Protein AF-A0A376MHL3-F1 (afdb_monomer_lite)

Secondary structure (DSSP, 8-state):
-------PPPPHHHHHHHHHHHT----HHHHHHHHHHHHHTT--STTHHHHHHHHHSTTPPPPHHHHHHHHHHHHHHHHHHH-TT---------STT--HHHHHHHHHHHHHHHHHHHHHH-TTGGG--SHHHHHHHHHHHHTT----TTS-HHHHHHHHHHHHHHHHHHHHHHHHHHHSPPPSSHHHHHHHHHHHHHHHHHHHHTTHHHHHHHHHHHHHHHSPTT-------------

Organism: Escherichia coli (NCBI:txid562)

Sequence (239 aa):
MLMSIQNEMPGYNEMNQYLNQQGTGLTPAEMHGLISGMICGGNDDSSWLPLLHDLTNEGMAFGHELAQALRKMHSATSDALQDDGFLFQLYLPDGDDVSVFDRADALAGWVNHFLLGLGVTQPKLDKVTGETGEAIDDLRNIAQLGYDEDEDQEELEMSLEEIIEYVRVAALLCHDTFTHPQPTAPEVQNRLYTKNKKRKESVMSEISRQEFQRRRQALVEQMQPGSAALIFCCTRSNT

InterPro domains:
  IPR011978 YgfB-like [MF_00346] (8-202)
  IPR011978 YgfB-like [PF03695] (14-178)
  IPR011978 YgfB-like [TIGR02292] (13-168)
  IPR036255 YgfB-like superfamily [G3DSA:1.20.120.740] (6-189)
  IPR036255 YgfB-like superfamily [SSF101327] (9-178)

Structure (mmCIF, N/CA/C/O backbone):
data_AF-A0A376MHL3-F1
#
_entry.id   AF-A0A376MHL3-F1
#
loop_
_atom_site.group_PDB
_atom_site.id
_atom_site.type_symbol
_atom_site.label_atom_id
_atom_site.label_alt_id
_atom_site.label_comp_id
_atom_site.label_asym_id
_atom_site.label_entity_id
_atom_site.label_seq_id
_atom_site.pdbx_PDB_ins_code
_atom_site.Cartn_x
_atom_site.Cartn_y
_atom_site.Cartn_z
_atom_site.occupancy
_atom_site.B_iso_or_equiv
_atom_site.auth_seq_id
_atom_site.auth_comp_id
_atom_site.auth_asym_id
_atom_site.auth_atom_id
_atom_site.pdbx_PDB_model_num
ATOM 1 N N . MET A 1 1 ? 30.651 14.148 6.668 1.00 32.06 1 MET A N 1
ATOM 2 C CA . MET A 1 1 ? 29.437 14.903 7.030 1.00 32.06 1 MET A CA 1
ATOM 3 C C . MET A 1 1 ? 28.427 14.613 5.928 1.00 32.06 1 MET A C 1
ATOM 5 O O . MET A 1 1 ? 28.415 15.306 4.923 1.00 32.06 1 MET A O 1
ATOM 9 N N . LEU A 1 2 ? 27.731 13.477 6.021 1.00 33.69 2 LEU A N 1
ATOM 10 C CA . LEU A 1 2 ? 26.666 13.141 5.076 1.00 33.69 2 LEU A CA 1
ATOM 11 C C . LEU A 1 2 ? 25.443 13.917 5.552 1.00 33.69 2 LEU A C 1
ATOM 13 O O . LEU A 1 2 ? 24.954 13.665 6.649 1.00 33.69 2 LEU A O 1
ATOM 17 N N . MET A 1 3 ? 25.041 14.933 4.792 1.00 32.34 3 MET A N 1
ATOM 18 C CA . MET A 1 3 ? 23.732 15.548 4.970 1.00 32.34 3 MET A CA 1
ATOM 19 C C . MET A 1 3 ? 22.705 14.451 4.707 1.00 32.34 3 MET A C 1
ATOM 21 O O . MET A 1 3 ? 22.555 14.019 3.566 1.00 32.34 3 MET A O 1
ATOM 25 N N . SER A 1 4 ? 22.055 13.969 5.764 1.00 40.91 4 SER A N 1
ATOM 26 C CA . SER A 1 4 ? 20.841 13.174 5.656 1.00 40.91 4 SER A CA 1
ATOM 27 C C . SER A 1 4 ? 19.810 14.056 4.967 1.00 40.91 4 SER A C 1
ATOM 29 O O . SER A 1 4 ? 19.220 14.933 5.595 1.00 40.91 4 SER A O 1
ATOM 31 N N . ILE A 1 5 ? 19.650 13.897 3.655 1.00 46.94 5 ILE A N 1
ATOM 32 C CA . ILE A 1 5 ? 18.443 14.367 2.990 1.00 46.94 5 ILE A CA 1
ATOM 33 C C . ILE A 1 5 ? 17.356 13.486 3.592 1.00 46.94 5 ILE A C 1
ATOM 35 O O . ILE A 1 5 ? 17.273 12.309 3.262 1.00 46.94 5 ILE A O 1
ATOM 39 N N . GLN A 1 6 ? 16.608 14.010 4.562 1.00 52.94 6 GLN A N 1
ATOM 40 C CA . GLN A 1 6 ? 15.356 13.380 4.947 1.00 52.94 6 GLN A CA 1
ATOM 41 C C . GLN A 1 6 ? 14.517 13.346 3.671 1.00 52.94 6 GLN A C 1
ATOM 43 O O . GLN A 1 6 ? 14.183 14.397 3.122 1.00 52.94 6 GLN A O 1
ATOM 48 N N . ASN A 1 7 ? 14.280 12.149 3.140 1.00 68.62 7 ASN A N 1
ATOM 49 C CA . ASN A 1 7 ? 13.363 11.973 2.029 1.00 68.62 7 ASN A CA 1
ATOM 50 C C . ASN A 1 7 ? 11.966 12.248 2.575 1.00 68.62 7 ASN A C 1
ATOM 52 O O . ASN A 1 7 ? 11.346 11.397 3.202 1.00 68.62 7 ASN A O 1
ATOM 56 N N . GLU A 1 8 ? 11.527 13.491 2.429 1.00 83.75 8 GLU A N 1
ATOM 57 C CA . GLU A 1 8 ? 10.226 13.935 2.902 1.00 83.75 8 GLU A CA 1
ATOM 58 C C . GLU A 1 8 ? 9.136 13.372 1.988 1.00 83.75 8 GLU A C 1
ATOM 60 O O . GLU A 1 8 ? 9.206 13.499 0.757 1.00 83.75 8 GLU A O 1
ATOM 65 N N . MET A 1 9 ? 8.141 12.726 2.600 1.00 91.94 9 MET A N 1
ATOM 66 C CA . MET A 1 9 ? 6.961 12.243 1.894 1.00 91.94 9 MET A CA 1
ATOM 67 C C . MET A 1 9 ? 6.237 13.444 1.259 1.00 91.94 9 MET A C 1
ATOM 69 O O . MET A 1 9 ? 6.035 14.448 1.944 1.00 91.94 9 MET A O 1
ATOM 73 N N . PRO A 1 10 ? 5.844 13.387 -0.028 1.00 93.19 10 PRO A N 1
ATOM 74 C CA . PRO A 1 10 ? 5.030 14.440 -0.636 1.00 93.19 10 PRO A CA 1
ATOM 75 C C . PRO A 1 10 ? 3.731 14.682 0.147 1.00 93.19 10 PRO A C 1
ATOM 77 O O . PRO A 1 10 ? 3.238 13.786 0.835 1.00 93.19 10 PRO A O 1
ATOM 80 N N . GLY A 1 11 ? 3.134 15.868 0.023 1.00 94.25 11 GLY A N 1
ATOM 81 C CA . GLY A 1 11 ? 1.833 16.143 0.642 1.00 94.25 11 GLY A CA 1
ATOM 82 C C . GLY A 1 11 ? 0.699 15.374 -0.048 1.00 94.25 11 GLY A C 1
ATOM 83 O O . GLY A 1 11 ? 0.673 15.302 -1.277 1.00 94.25 11 GLY A O 1
ATOM 84 N N . TYR A 1 12 ? -0.262 14.841 0.719 1.00 94.88 12 TYR A N 1
ATOM 85 C CA . TYR A 1 12 ? -1.339 13.981 0.191 1.00 94.88 12 TYR A CA 1
ATOM 86 C C . TYR A 1 12 ? -2.141 14.657 -0.930 1.00 94.88 12 TYR A C 1
ATOM 88 O O . TYR A 1 12 ? -2.319 14.101 -2.015 1.00 94.88 12 TYR A O 1
ATOM 96 N N . ASN A 1 13 ? -2.545 15.912 -0.711 1.00 94.25 13 ASN A N 1
ATOM 97 C CA . ASN A 1 13 ? -3.300 16.698 -1.689 1.00 94.25 13 ASN A CA 1
ATOM 98 C C . ASN A 1 13 ? -2.492 17.030 -2.950 1.00 94.25 13 ASN A C 1
ATOM 100 O O . ASN A 1 13 ? -3.040 17.016 -4.051 1.00 94.25 13 ASN A O 1
ATOM 104 N N . GLU A 1 14 ? -1.196 17.308 -2.805 1.00 94.81 14 GLU A N 1
ATOM 105 C CA . GLU A 1 14 ? -0.305 17.565 -3.939 1.00 94.81 14 GLU A CA 1
ATOM 106 C C . GLU A 1 14 ? -0.150 16.296 -4.792 1.00 94.81 14 GLU A C 1
ATOM 108 O O . GLU A 1 14 ? -0.331 16.329 -6.011 1.00 94.81 14 GLU A O 1
ATOM 113 N N . MET A 1 15 ? 0.094 15.153 -4.146 1.00 96.62 15 MET A N 1
ATOM 114 C CA . MET A 1 15 ? 0.182 13.861 -4.821 1.00 96.62 15 MET A CA 1
ATOM 115 C C . MET A 1 15 ? -1.118 13.521 -5.559 1.00 96.62 15 MET A C 1
ATOM 117 O O . MET A 1 15 ? -1.084 13.090 -6.712 1.00 96.62 15 MET A O 1
ATOM 121 N N . ASN A 1 16 ? -2.269 13.780 -4.930 1.00 96.12 16 ASN A N 1
ATOM 122 C CA . ASN A 1 16 ? -3.577 13.571 -5.546 1.00 96.12 16 ASN A CA 1
ATOM 123 C C . ASN A 1 16 ? -3.757 14.430 -6.806 1.00 96.12 16 ASN A C 1
ATOM 125 O O . ASN A 1 16 ? -4.265 13.961 -7.823 1.00 96.12 16 ASN A O 1
ATOM 129 N N . GLN A 1 17 ? -3.312 15.688 -6.779 1.00 96.56 17 GLN A N 1
ATOM 130 C CA . GLN A 1 17 ? -3.369 16.564 -7.951 1.00 96.56 17 GLN A CA 1
ATOM 131 C C . GLN A 1 17 ? -2.518 16.026 -9.105 1.00 96.56 17 GLN A C 1
ATOM 133 O O . GLN A 1 17 ? -3.000 15.991 -10.237 1.00 96.56 17 GLN A O 1
ATOM 138 N N . TYR A 1 18 ? -1.294 15.564 -8.835 1.00 97.25 18 TYR A N 1
ATOM 139 C CA . TYR A 1 18 ? -0.424 15.001 -9.871 1.00 97.25 18 TYR A CA 1
ATOM 140 C C . TYR A 1 18 ? -0.994 13.719 -10.493 1.00 97.25 18 TYR A C 1
ATOM 142 O O . TYR A 1 18 ? -0.971 13.574 -11.716 1.00 97.25 18 TYR A O 1
ATOM 150 N N . LEU A 1 19 ? -1.547 12.814 -9.679 1.00 96.56 19 LEU A N 1
ATOM 151 C CA . LEU A 1 19 ? -2.180 11.579 -10.160 1.00 96.56 19 LEU A CA 1
ATOM 152 C C . LEU A 1 19 ? -3.400 11.871 -11.043 1.00 96.56 19 LEU A C 1
ATOM 154 O O . LEU A 1 19 ? -3.525 11.314 -12.135 1.00 96.56 19 LEU A O 1
ATOM 158 N N . ASN A 1 20 ? -4.249 12.813 -10.623 1.00 95.81 20 ASN A N 1
ATOM 159 C CA . ASN A 1 20 ? -5.425 13.228 -11.389 1.00 95.81 20 ASN A CA 1
ATOM 160 C C . ASN A 1 20 ? -5.062 13.914 -12.714 1.00 95.81 20 ASN A C 1
ATOM 162 O O . ASN A 1 20 ? -5.707 13.661 -13.728 1.00 95.81 20 ASN A O 1
ATOM 166 N N . GLN A 1 21 ? -4.024 14.757 -12.734 1.00 95.06 21 GLN A N 1
ATOM 167 C CA . GLN A 1 21 ? -3.549 15.407 -13.964 1.00 95.06 21 GLN A CA 1
ATOM 168 C C . GLN A 1 21 ? -2.996 14.404 -14.979 1.00 95.06 21 GLN A C 1
ATOM 170 O O . GLN A 1 21 ? -3.193 14.573 -16.181 1.00 95.06 21 GLN A O 1
ATOM 175 N N . GLN A 1 22 ? -2.307 13.369 -14.495 1.00 93.31 22 GLN A N 1
ATOM 176 C CA . GLN A 1 22 ? -1.809 12.281 -15.331 1.00 93.31 22 GLN A CA 1
ATOM 177 C C . GLN A 1 22 ? -2.942 11.357 -15.808 1.00 93.31 22 GLN A C 1
ATOM 179 O O . GLN A 1 22 ? -2.826 10.769 -16.881 1.00 93.31 22 GLN A O 1
ATOM 184 N N . GLY A 1 23 ? -4.026 11.240 -15.035 1.00 93.62 23 GLY A N 1
ATOM 185 C CA . GLY A 1 23 ? -5.161 10.371 -15.343 1.00 93.62 23 GLY A CA 1
ATOM 186 C C . GLY A 1 23 ? -4.915 8.902 -14.995 1.00 93.62 23 GLY A C 1
ATOM 187 O O . GLY A 1 23 ? -5.417 8.029 -15.693 1.00 93.62 23 GLY A O 1
ATOM 188 N N . THR A 1 24 ? -4.147 8.621 -13.935 1.00 90.12 24 THR A N 1
ATOM 189 C CA . THR A 1 24 ? -3.807 7.239 -13.531 1.00 90.12 24 THR A CA 1
ATOM 190 C C . THR A 1 24 ? -5.011 6.442 -13.029 1.00 90.12 24 THR A C 1
ATOM 192 O O . THR A 1 24 ? -4.991 5.217 -13.064 1.00 90.12 24 THR A O 1
ATOM 195 N N . GLY A 1 25 ? -6.047 7.124 -12.528 1.00 92.06 25 GLY A N 1
ATOM 196 C CA . GLY A 1 25 ? -7.192 6.491 -11.868 1.00 92.06 25 GLY A CA 1
ATOM 197 C C . GLY A 1 25 ? -6.890 5.951 -10.466 1.00 92.06 25 GLY A C 1
ATOM 198 O O . GLY A 1 25 ? -7.756 5.307 -9.889 1.00 92.06 25 GLY A O 1
ATOM 199 N N . LEU A 1 26 ? -5.692 6.216 -9.928 1.00 95.38 26 LEU A N 1
ATOM 200 C CA . LEU A 1 26 ? -5.282 5.820 -8.580 1.00 95.38 26 LEU A CA 1
ATOM 201 C C . LEU A 1 26 ? -5.311 7.018 -7.631 1.00 95.38 26 LEU A C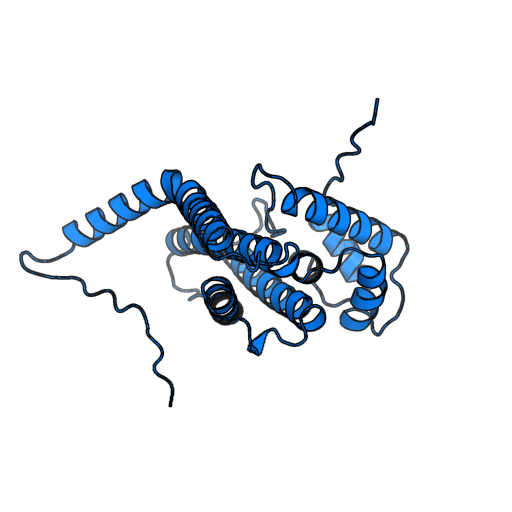 1
ATOM 203 O O . LEU A 1 26 ? -4.896 8.125 -7.984 1.00 95.38 26 LEU A O 1
ATOM 207 N N . THR A 1 27 ? -5.702 6.758 -6.392 1.00 97.69 27 THR A N 1
ATOM 208 C CA . THR A 1 27 ? -5.529 7.659 -5.251 1.00 97.69 27 THR A CA 1
ATOM 209 C C . THR A 1 27 ? -4.081 7.640 -4.736 1.00 97.69 27 THR A C 1
ATOM 211 O O . THR A 1 27 ? -3.312 6.713 -5.025 1.00 97.69 27 THR A O 1
ATOM 214 N N . PRO A 1 28 ? -3.666 8.638 -3.931 1.00 98.19 28 PRO A N 1
ATOM 215 C CA . PRO A 1 28 ? -2.343 8.620 -3.313 1.00 98.19 28 PRO A CA 1
ATOM 216 C C . PRO A 1 28 ? -2.122 7.411 -2.392 1.00 98.19 28 PRO A C 1
ATOM 218 O O . PRO A 1 28 ? -1.022 6.856 -2.387 1.00 98.19 28 PRO A O 1
ATOM 221 N N . ALA A 1 29 ? -3.157 6.972 -1.665 1.00 98.31 29 ALA A N 1
ATOM 222 C CA . ALA A 1 29 ? -3.104 5.780 -0.822 1.00 98.31 29 ALA A CA 1
ATOM 223 C C . ALA A 1 29 ? -2.832 4.513 -1.643 1.00 98.31 29 ALA A C 1
ATOM 225 O O . ALA A 1 29 ? -1.906 3.763 -1.341 1.00 98.31 29 ALA A O 1
ATOM 226 N N . GLU A 1 30 ? -3.559 4.308 -2.737 1.00 98.50 30 GLU A N 1
ATOM 227 C CA . GLU A 1 30 ? -3.352 3.171 -3.640 1.00 98.50 30 GLU A CA 1
ATOM 228 C C . GLU A 1 30 ? -1.950 3.174 -4.258 1.00 98.50 30 GLU A C 1
ATOM 230 O O . GLU A 1 30 ? -1.260 2.153 -4.261 1.00 98.50 30 GLU A O 1
ATOM 235 N N . MET A 1 31 ? -1.481 4.339 -4.710 1.00 98.56 31 MET A N 1
ATOM 236 C CA . MET A 1 31 ? -0.134 4.492 -5.259 1.00 98.56 31 MET A CA 1
ATOM 237 C C . MET A 1 31 ? 0.951 4.148 -4.226 1.00 98.56 31 MET A C 1
ATOM 239 O O . MET A 1 31 ? 1.899 3.418 -4.528 1.00 98.56 31 MET A O 1
ATOM 243 N N . HIS A 1 32 ? 0.798 4.622 -2.987 1.00 98.69 32 HIS A N 1
ATOM 244 C CA . HIS A 1 32 ? 1.709 4.281 -1.897 1.00 98.69 32 HIS A CA 1
ATOM 245 C C . HIS A 1 32 ? 1.638 2.796 -1.530 1.00 98.69 32 HIS A C 1
ATOM 247 O O . HIS A 1 32 ? 2.674 2.190 -1.261 1.00 98.69 32 HIS A O 1
ATOM 253 N N . GLY A 1 33 ? 0.446 2.194 -1.539 1.00 98.62 33 GLY A N 1
ATOM 254 C CA . GLY A 1 33 ? 0.251 0.757 -1.343 1.00 98.62 33 GLY A CA 1
ATOM 255 C C . GLY A 1 33 ? 1.026 -0.050 -2.373 1.00 98.62 33 GLY A C 1
ATOM 256 O O . GLY A 1 33 ? 1.821 -0.910 -2.002 1.00 98.62 33 GLY A O 1
ATOM 257 N N . LEU A 1 34 ? 0.896 0.301 -3.653 1.00 98.56 34 LEU A N 1
ATOM 258 C CA . LEU A 1 34 ? 1.602 -0.359 -4.751 1.00 98.56 34 LEU A CA 1
ATOM 259 C C . LEU A 1 34 ? 3.124 -0.299 -4.591 1.00 98.56 34 LEU A C 1
ATOM 261 O O . LEU A 1 34 ? 3.791 -1.335 -4.638 1.00 98.56 34 LEU A O 1
ATOM 265 N N . ILE A 1 35 ? 3.669 0.895 -4.348 1.00 98.31 35 ILE A N 1
ATOM 266 C CA . ILE A 1 35 ? 5.108 1.093 -4.118 1.00 98.31 35 ILE A CA 1
ATOM 267 C C . ILE A 1 35 ? 5.571 0.318 -2.880 1.00 98.31 35 ILE A C 1
ATOM 269 O O . ILE A 1 35 ? 6.573 -0.394 -2.936 1.00 98.31 35 ILE A O 1
ATOM 273 N N . SER A 1 36 ? 4.818 0.399 -1.781 1.00 98.50 36 SER A N 1
ATOM 274 C CA . SER A 1 36 ? 5.120 -0.331 -0.547 1.00 98.50 36 SER A CA 1
ATOM 275 C C . SER A 1 36 ? 5.142 -1.840 -0.784 1.00 98.50 36 SER A C 1
ATOM 277 O O . SER A 1 36 ? 6.047 -2.513 -0.303 1.00 98.50 36 SER A O 1
ATOM 279 N N . GLY A 1 37 ? 4.191 -2.372 -1.556 1.00 98.06 37 GLY A N 1
ATOM 280 C CA . GLY A 1 37 ? 4.117 -3.787 -1.917 1.00 98.06 37 GLY A CA 1
ATOM 281 C C . GLY A 1 37 ? 5.313 -4.242 -2.748 1.00 98.06 37 GLY A C 1
ATOM 282 O O . GLY A 1 37 ? 5.874 -5.303 -2.480 1.00 98.06 37 GLY A O 1
ATOM 283 N N . MET A 1 38 ? 5.756 -3.422 -3.708 1.00 97.81 38 MET A N 1
ATOM 284 C CA . MET A 1 38 ? 6.956 -3.710 -4.501 1.00 97.81 38 MET A CA 1
ATOM 285 C C . MET A 1 38 ? 8.220 -3.758 -3.634 1.00 97.81 38 MET A C 1
ATOM 287 O O . MET A 1 38 ? 8.991 -4.713 -3.729 1.00 97.81 38 MET A O 1
ATOM 291 N N . ILE A 1 39 ? 8.414 -2.764 -2.760 1.00 97.06 39 ILE A N 1
ATOM 292 C CA . ILE A 1 39 ? 9.572 -2.708 -1.852 1.00 97.06 39 ILE A CA 1
ATOM 293 C C . ILE A 1 39 ? 9.522 -3.879 -0.861 1.00 97.06 39 ILE A C 1
ATOM 295 O O . ILE A 1 39 ? 10.506 -4.596 -0.685 1.00 97.06 39 ILE A O 1
ATOM 299 N N . CYS A 1 40 ? 8.360 -4.130 -0.247 1.00 96.62 40 CYS A N 1
ATOM 300 C CA . CYS A 1 40 ? 8.169 -5.239 0.691 1.00 96.62 40 CYS A CA 1
ATOM 301 C C . CYS A 1 40 ? 8.363 -6.604 0.030 1.00 96.62 40 CYS A C 1
ATOM 303 O O . CYS A 1 40 ? 8.771 -7.539 0.707 1.00 96.62 40 CYS A O 1
ATOM 305 N N . GLY A 1 41 ? 8.101 -6.723 -1.270 1.00 95.00 41 GLY A N 1
ATOM 306 C CA . GLY A 1 41 ? 8.385 -7.914 -2.060 1.00 95.00 41 GLY A CA 1
ATOM 307 C C . GLY A 1 41 ? 9.823 -8.017 -2.566 1.00 95.00 41 GLY A C 1
ATOM 308 O O . GLY A 1 41 ? 10.122 -8.943 -3.314 1.00 95.00 41 GLY A O 1
ATOM 309 N N . GLY A 1 42 ? 10.723 -7.120 -2.161 1.00 93.31 42 GLY A N 1
ATOM 310 C CA . GLY A 1 42 ? 12.153 -7.204 -2.461 1.00 93.31 42 GLY A CA 1
ATOM 311 C C . GLY A 1 42 ? 12.589 -6.565 -3.771 1.00 93.31 42 GLY A C 1
ATOM 312 O O . GLY A 1 42 ? 13.659 -6.903 -4.267 1.00 93.31 42 GLY A O 1
ATOM 313 N N . ASN A 1 43 ? 11.801 -5.645 -4.331 1.00 92.69 43 ASN A N 1
ATOM 314 C CA . ASN A 1 43 ? 12.310 -4.758 -5.373 1.00 92.69 43 ASN A CA 1
ATOM 315 C C . ASN A 1 43 ? 13.197 -3.673 -4.737 1.00 92.69 43 ASN A C 1
ATOM 317 O O . ASN A 1 43 ? 12.692 -2.784 -4.053 1.00 92.69 43 ASN A O 1
ATOM 321 N N . ASP A 1 44 ? 14.511 -3.770 -4.936 1.00 86.31 44 ASP A N 1
ATOM 322 C CA . ASP A 1 44 ? 15.518 -2.865 -4.366 1.00 86.31 44 ASP A CA 1
ATOM 323 C C . ASP A 1 44 ? 16.341 -2.112 -5.431 1.00 86.31 44 ASP A C 1
ATOM 325 O O . ASP A 1 44 ? 17.274 -1.373 -5.103 1.00 86.31 44 ASP A O 1
ATOM 329 N N . ASP A 1 45 ? 15.991 -2.265 -6.711 1.00 88.44 45 ASP A N 1
ATOM 330 C CA . ASP A 1 45 ? 16.710 -1.685 -7.841 1.00 88.44 45 ASP A CA 1
ATOM 331 C C . ASP A 1 45 ? 15.859 -0.671 -8.623 1.00 8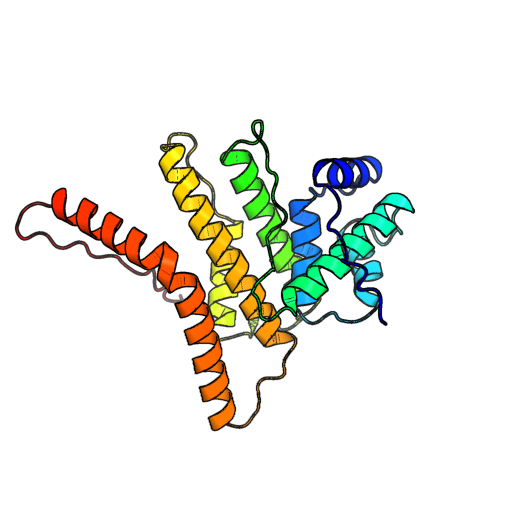8.44 45 ASP A C 1
ATOM 333 O O . ASP A 1 45 ? 14.740 -0.330 -8.262 1.00 88.44 45 ASP A O 1
ATOM 337 N N . SER A 1 46 ? 16.385 -0.132 -9.724 1.00 89.75 46 SER A N 1
ATOM 338 C CA . SER A 1 46 ? 15.672 0.875 -10.521 1.00 89.75 46 SER A CA 1
ATOM 339 C C . SER A 1 46 ? 14.486 0.336 -11.341 1.00 89.75 46 SER A C 1
ATOM 341 O O . SER A 1 46 ? 13.875 1.112 -12.081 1.00 89.75 46 SER A O 1
ATOM 343 N N . SER A 1 47 ? 14.178 -0.965 -11.280 1.00 93.44 47 SER A N 1
ATOM 344 C CA . SER A 1 47 ? 13.100 -1.586 -12.063 1.00 93.44 47 SER A CA 1
ATOM 345 C C . SER A 1 47 ? 11.697 -1.259 -11.547 1.00 93.44 47 SER A C 1
ATOM 347 O O . SER A 1 47 ? 10.747 -1.376 -12.324 1.00 93.44 47 SER A O 1
ATOM 349 N N . TRP A 1 48 ? 11.557 -0.775 -10.303 1.00 95.56 48 TRP A N 1
ATOM 350 C CA . TRP A 1 48 ? 10.258 -0.384 -9.740 1.00 95.56 48 TRP A CA 1
ATOM 351 C C . TRP A 1 48 ? 9.523 0.645 -10.604 1.00 95.56 48 TRP A C 1
ATOM 353 O O . TRP A 1 48 ? 8.312 0.555 -10.757 1.00 95.56 48 TRP A O 1
ATOM 363 N N . LEU A 1 49 ? 10.229 1.619 -11.192 1.00 94.94 49 LEU A N 1
ATOM 364 C CA . LEU A 1 49 ? 9.584 2.720 -11.911 1.00 94.94 49 LEU A CA 1
ATOM 365 C C . LEU A 1 49 ? 9.025 2.280 -13.279 1.00 94.94 49 LEU A C 1
ATOM 367 O O . LEU A 1 49 ? 7.864 2.578 -13.552 1.00 94.94 49 LEU A O 1
ATOM 371 N N . PRO A 1 50 ? 9.773 1.548 -14.133 1.00 94.94 50 PRO A N 1
ATOM 372 C CA . PRO A 1 50 ? 9.193 0.892 -15.305 1.00 94.94 50 PRO A CA 1
ATOM 373 C C . PRO A 1 50 ? 8.023 -0.038 -14.964 1.00 94.94 50 PRO A C 1
ATOM 375 O O . PRO A 1 50 ? 6.983 0.050 -15.607 1.00 94.94 50 PRO A O 1
ATOM 378 N N . LEU A 1 51 ? 8.156 -0.864 -13.920 1.00 95.06 51 LEU A N 1
ATOM 379 C CA . LEU A 1 51 ? 7.080 -1.758 -13.486 1.00 95.06 51 LEU A CA 1
ATOM 380 C C . LEU A 1 51 ? 5.834 -0.977 -13.045 1.00 95.06 51 LEU A C 1
ATOM 382 O O . LEU A 1 51 ? 4.710 -1.359 -13.356 1.00 95.06 51 LEU A O 1
ATOM 386 N N . LEU A 1 52 ? 6.026 0.148 -12.357 1.00 96.12 52 LEU A N 1
ATOM 387 C CA . LEU A 1 52 ? 4.942 1.036 -11.963 1.00 96.12 52 LEU A CA 1
ATOM 388 C C . LEU A 1 52 ? 4.226 1.628 -13.183 1.00 96.12 52 LEU A C 1
ATOM 390 O O . LEU A 1 52 ? 2.996 1.657 -13.200 1.00 96.12 52 LEU A O 1
ATOM 394 N N . HIS A 1 53 ? 4.965 2.048 -14.218 1.00 95.25 53 HIS A N 1
ATOM 395 C CA . HIS A 1 53 ? 4.369 2.513 -15.476 1.00 95.25 53 HIS A CA 1
ATOM 396 C C . HIS A 1 53 ? 3.510 1.427 -16.128 1.00 95.25 53 HIS A C 1
ATOM 398 O O . HIS A 1 53 ? 2.389 1.710 -16.549 1.00 95.25 53 HIS A O 1
ATOM 404 N N . ASP A 1 54 ? 4.007 0.191 -16.189 1.00 94.88 54 ASP A N 1
ATOM 405 C CA . ASP A 1 54 ? 3.281 -0.933 -16.790 1.00 94.88 54 ASP A CA 1
ATOM 406 C C . ASP A 1 54 ? 1.956 -1.203 -16.066 1.00 94.88 54 ASP A C 1
ATOM 408 O O . ASP A 1 54 ? 0.941 -1.473 -16.707 1.00 94.88 54 ASP A O 1
ATOM 412 N N . LEU A 1 55 ? 1.946 -1.083 -14.736 1.00 94.06 55 LEU A N 1
ATOM 413 C CA . LEU A 1 55 ? 0.770 -1.372 -13.913 1.00 94.06 55 LEU A CA 1
ATOM 414 C C . LEU A 1 55 ? -0.253 -0.235 -13.851 1.00 94.06 55 LEU A C 1
ATOM 416 O O . LEU A 1 55 ? -1.420 -0.502 -13.583 1.00 94.06 55 LEU A O 1
ATOM 420 N N . THR A 1 56 ? 0.164 1.018 -14.052 1.00 94.00 56 THR A N 1
ATOM 421 C CA . THR A 1 56 ? -0.679 2.190 -13.723 1.00 94.00 56 THR A CA 1
ATOM 422 C C . THR A 1 56 ? -0.793 3.235 -14.832 1.00 94.00 56 THR A C 1
ATOM 424 O O . THR A 1 56 ? -1.539 4.199 -14.683 1.00 94.00 56 THR A O 1
ATOM 427 N N . ASN A 1 57 ? -0.058 3.080 -15.938 1.00 93.19 57 ASN A N 1
ATOM 428 C CA . ASN A 1 57 ? -0.018 4.070 -17.019 1.00 93.19 57 ASN A CA 1
ATOM 429 C C . ASN A 1 57 ? 0.235 3.440 -18.401 1.00 93.19 57 ASN A C 1
ATOM 431 O O . ASN A 1 57 ? 0.875 4.053 -19.253 1.00 93.19 57 ASN A O 1
ATOM 435 N N . GLU A 1 58 ? -0.209 2.197 -18.616 1.00 91.12 58 GLU A N 1
ATOM 436 C CA . GLU A 1 58 ? -0.061 1.471 -19.893 1.00 91.12 58 GLU A CA 1
ATOM 437 C C . GLU A 1 58 ? 1.398 1.401 -20.401 1.00 91.12 58 GLU A C 1
ATOM 439 O O . GLU A 1 58 ? 1.664 1.408 -21.604 1.00 91.12 58 GLU A O 1
ATOM 444 N N . GLY A 1 59 ? 2.367 1.388 -19.480 1.00 91.12 59 GLY A N 1
ATOM 445 C CA . GLY A 1 59 ? 3.803 1.398 -19.787 1.00 91.12 59 GLY A CA 1
ATOM 446 C C . GLY A 1 59 ? 4.355 2.760 -20.226 1.00 91.12 59 GLY A C 1
ATOM 447 O O . GLY A 1 59 ? 5.555 2.894 -20.483 1.00 91.12 59 GLY A O 1
ATOM 448 N N . MET A 1 60 ? 3.522 3.802 -20.302 1.00 94.38 60 MET A N 1
ATOM 449 C CA . MET A 1 60 ? 3.964 5.160 -20.612 1.00 94.38 60 MET A CA 1
ATOM 450 C C . MET A 1 60 ? 4.652 5.804 -19.405 1.00 94.38 60 MET A C 1
ATOM 452 O O . MET A 1 60 ? 4.250 5.631 -18.255 1.00 94.38 60 MET A O 1
ATOM 456 N N . ALA A 1 61 ? 5.687 6.603 -19.665 1.00 94.81 61 ALA A N 1
ATOM 457 C CA . ALA A 1 61 ? 6.368 7.347 -18.612 1.00 94.81 61 ALA A CA 1
ATOM 458 C C . ALA A 1 61 ? 5.482 8.468 -18.044 1.00 94.81 61 ALA A C 1
ATOM 460 O O . ALA A 1 61 ? 4.762 9.140 -18.785 1.00 94.81 61 ALA A O 1
ATOM 461 N N . PHE A 1 62 ? 5.584 8.703 -16.736 1.00 95.75 62 PHE A N 1
ATOM 462 C CA . PHE A 1 62 ? 4.917 9.826 -16.075 1.00 95.75 62 PHE A CA 1
ATOM 463 C C . PHE A 1 62 ? 5.520 11.187 -16.445 1.00 95.75 62 PHE A C 1
ATOM 465 O O . PHE A 1 62 ? 6.711 11.295 -16.759 1.00 95.75 62 PHE A O 1
ATOM 472 N N . GLY A 1 63 ? 4.707 12.243 -16.321 1.00 95.19 63 GLY A N 1
ATOM 473 C CA . GLY A 1 63 ? 5.181 13.629 -16.329 1.00 95.19 63 GLY A CA 1
ATOM 474 C C . GLY A 1 63 ? 6.274 13.888 -15.282 1.00 95.19 63 GLY A C 1
ATOM 475 O O . GLY A 1 63 ? 6.405 13.155 -14.298 1.00 95.19 63 GLY A O 1
ATOM 476 N N . HIS A 1 64 ? 7.085 14.927 -15.498 1.00 94.94 64 HIS A N 1
ATOM 477 C CA . HIS A 1 64 ? 8.280 15.193 -14.691 1.00 94.94 64 HIS A CA 1
ATOM 478 C C . HIS A 1 64 ? 7.962 15.357 -13.197 1.00 94.94 64 HIS A C 1
ATOM 480 O O . HIS A 1 64 ? 8.637 14.762 -12.355 1.00 94.94 64 HIS A O 1
ATOM 486 N N . GLU A 1 65 ? 6.914 16.115 -12.888 1.00 95.19 65 GLU A N 1
ATOM 487 C CA . GLU A 1 65 ? 6.456 16.453 -11.543 1.00 95.19 65 GLU A CA 1
ATOM 488 C C . GLU A 1 65 ? 6.005 15.199 -10.784 1.00 95.19 65 GLU A C 1
ATOM 490 O O . GLU A 1 65 ? 6.536 14.894 -9.713 1.00 95.19 65 GLU A O 1
ATOM 495 N N . LEU A 1 66 ? 5.113 14.404 -11.387 1.00 96.19 66 LEU A N 1
ATOM 496 C CA . LEU A 1 66 ? 4.646 13.143 -10.807 1.00 96.19 66 LEU A CA 1
ATOM 497 C C . LEU A 1 66 ? 5.804 12.153 -10.633 1.00 96.19 66 LEU A C 1
ATOM 499 O O . LEU A 1 66 ? 5.961 11.556 -9.571 1.00 96.19 66 LEU A O 1
ATOM 503 N N . ALA A 1 67 ? 6.673 12.017 -11.636 1.00 96.00 67 ALA A N 1
ATOM 504 C CA . ALA A 1 67 ? 7.829 11.131 -11.551 1.00 96.00 67 ALA A CA 1
ATOM 505 C C . ALA A 1 67 ? 8.808 11.552 -10.439 1.00 96.00 67 ALA A C 1
ATOM 507 O O . ALA A 1 67 ? 9.499 10.708 -9.866 1.00 96.00 67 ALA A O 1
ATOM 508 N N . GLN A 1 68 ? 8.930 12.847 -10.139 1.00 95.62 68 GLN A N 1
ATOM 509 C CA . GLN A 1 68 ? 9.747 13.327 -9.025 1.00 95.62 68 GLN A CA 1
ATOM 510 C C . GLN A 1 68 ? 9.071 13.055 -7.676 1.00 95.62 68 GLN A C 1
ATOM 512 O O . GLN A 1 68 ? 9.743 12.584 -6.757 1.00 95.62 68 GLN A O 1
ATOM 517 N N . ALA A 1 69 ? 7.763 13.298 -7.561 1.00 96.44 69 ALA A N 1
ATOM 518 C CA . ALA A 1 69 ? 6.987 13.006 -6.355 1.00 96.44 69 ALA A CA 1
ATOM 519 C C . ALA A 1 69 ? 7.014 11.507 -6.010 1.00 96.44 69 ALA A C 1
ATOM 521 O O . ALA A 1 69 ? 7.320 11.143 -4.877 1.00 96.44 69 ALA A O 1
ATOM 522 N N . LEU A 1 70 ? 6.827 10.634 -7.004 1.00 96.88 70 LEU A N 1
ATOM 523 C CA . LEU A 1 70 ? 6.905 9.179 -6.838 1.00 96.88 70 LEU A CA 1
ATOM 524 C C . LEU A 1 70 ? 8.290 8.712 -6.381 1.00 96.88 70 LEU A C 1
ATOM 526 O O . LEU A 1 70 ? 8.390 7.830 -5.535 1.00 96.88 70 LEU A O 1
ATOM 530 N N . ARG A 1 71 ? 9.374 9.319 -6.886 1.00 96.12 71 ARG A N 1
ATOM 531 C CA . ARG A 1 71 ? 10.735 9.007 -6.411 1.00 96.12 71 ARG A CA 1
ATOM 532 C C . ARG A 1 71 ? 10.935 9.393 -4.948 1.00 96.12 71 ARG A C 1
ATOM 534 O O . ARG A 1 71 ? 11.566 8.635 -4.218 1.00 96.12 71 ARG A O 1
ATOM 541 N N . LYS A 1 72 ? 10.398 10.541 -4.517 1.00 96.00 72 LYS A N 1
ATOM 542 C CA . LYS A 1 72 ? 10.430 10.946 -3.102 1.00 96.00 72 LYS A CA 1
ATOM 543 C C . LYS A 1 72 ? 9.643 9.967 -2.236 1.00 96.00 72 LYS A C 1
ATOM 545 O O . LYS A 1 72 ? 10.191 9.483 -1.254 1.00 96.00 72 LYS A O 1
ATOM 550 N N . MET A 1 73 ? 8.416 9.627 -2.643 1.00 96.94 73 MET A N 1
ATOM 551 C CA . MET A 1 73 ? 7.572 8.643 -1.960 1.00 96.94 73 MET A CA 1
ATOM 552 C C . MET A 1 73 ? 8.283 7.295 -1.831 1.00 96.94 73 MET A C 1
ATOM 554 O O . MET A 1 73 ? 8.406 6.780 -0.725 1.00 96.94 73 MET A O 1
ATOM 558 N N . HIS A 1 74 ? 8.824 6.757 -2.926 1.00 97.19 74 HIS A N 1
ATOM 559 C CA . HIS A 1 74 ? 9.580 5.504 -2.914 1.00 97.19 74 HIS A CA 1
ATOM 560 C C . HIS A 1 74 ? 10.766 5.560 -1.945 1.00 97.19 74 HIS A C 1
ATOM 562 O O . HIS A 1 74 ? 10.945 4.658 -1.132 1.00 97.19 74 HIS A O 1
ATOM 568 N N . SER A 1 75 ? 11.574 6.623 -2.007 1.00 94.44 75 SER A N 1
ATOM 569 C CA . SER A 1 75 ? 12.753 6.769 -1.149 1.00 94.44 75 SER A CA 1
ATOM 570 C C . SER A 1 75 ? 12.375 6.884 0.331 1.00 94.44 75 SER A C 1
ATOM 572 O O . SER A 1 75 ? 12.940 6.175 1.156 1.00 94.44 75 SER A O 1
ATOM 574 N N . ALA A 1 76 ? 11.369 7.700 0.661 1.00 94.69 76 ALA A N 1
ATOM 575 C CA . ALA A 1 76 ? 10.851 7.846 2.022 1.00 94.69 76 ALA A CA 1
ATOM 576 C C . ALA A 1 76 ? 10.290 6.523 2.571 1.00 94.69 76 ALA A C 1
ATOM 578 O O . ALA A 1 76 ? 10.553 6.155 3.713 1.00 94.69 76 ALA A O 1
ATOM 579 N N . THR A 1 77 ? 9.555 5.785 1.735 1.00 96.12 77 THR A N 1
ATOM 580 C CA . THR A 1 77 ? 8.972 4.480 2.081 1.00 96.12 77 THR A CA 1
ATOM 581 C C . THR A 1 77 ? 10.061 3.443 2.340 1.00 96.12 77 THR A C 1
ATOM 583 O O . THR A 1 77 ? 10.016 2.736 3.345 1.00 96.12 77 THR A O 1
ATOM 586 N N . SER A 1 78 ? 11.070 3.380 1.465 1.00 94.44 78 SER A N 1
ATOM 587 C CA . SER A 1 78 ? 12.220 2.487 1.620 1.00 94.44 78 SER A CA 1
ATOM 588 C C . SER A 1 78 ? 12.989 2.781 2.907 1.00 94.44 78 SER A C 1
ATOM 590 O O . SER A 1 78 ? 13.272 1.856 3.667 1.00 94.44 78 SER A O 1
ATOM 592 N N . ASP A 1 79 ? 13.287 4.055 3.180 1.00 91.75 79 ASP A N 1
ATOM 593 C CA . ASP A 1 79 ? 13.987 4.466 4.401 1.00 91.75 79 ASP A CA 1
ATOM 594 C C . ASP A 1 79 ? 13.185 4.063 5.653 1.00 91.75 79 ASP A C 1
ATOM 596 O O . ASP A 1 79 ? 13.734 3.487 6.591 1.00 91.75 79 ASP A O 1
ATOM 600 N N . ALA A 1 80 ? 11.867 4.287 5.649 1.00 89.06 80 ALA A N 1
ATOM 601 C CA . ALA A 1 80 ? 10.993 3.976 6.780 1.00 89.06 80 ALA A CA 1
ATOM 602 C C . ALA A 1 80 ? 10.804 2.464 7.028 1.00 89.06 80 ALA A C 1
ATOM 604 O O . ALA A 1 80 ? 10.644 2.048 8.177 1.00 89.06 80 ALA A O 1
ATOM 605 N N . LEU A 1 81 ? 10.829 1.637 5.975 1.00 89.25 81 LEU A N 1
ATOM 606 C CA . LEU A 1 81 ? 10.754 0.170 6.073 1.00 89.25 81 LEU A CA 1
ATOM 607 C C . LEU A 1 81 ? 12.056 -0.465 6.587 1.00 89.25 81 LEU A C 1
ATOM 609 O O . LEU A 1 81 ? 12.017 -1.536 7.200 1.00 89.25 81 LEU A O 1
ATOM 613 N N . GLN A 1 82 ? 13.199 0.175 6.328 1.00 85.56 82 GLN A N 1
ATOM 614 C CA . GLN A 1 82 ? 14.519 -0.265 6.793 1.00 85.56 82 GLN A CA 1
ATOM 615 C C . GLN A 1 82 ? 14.847 0.217 8.213 1.00 85.56 82 GLN A C 1
ATOM 617 O O . GLN A 1 82 ? 15.757 -0.319 8.844 1.00 85.56 82 GLN A O 1
ATOM 622 N N . ASP A 1 83 ? 14.115 1.207 8.721 1.00 80.12 83 ASP A N 1
ATOM 623 C CA . ASP A 1 83 ? 14.357 1.791 10.034 1.00 80.12 83 ASP A CA 1
ATOM 624 C C . ASP A 1 83 ? 13.969 0.842 11.191 1.00 80.12 83 ASP A C 1
ATOM 626 O O . ASP A 1 83 ? 12.859 0.302 11.269 1.00 80.12 83 ASP A O 1
ATOM 630 N N . ASP A 1 84 ? 14.890 0.664 12.143 1.00 64.69 84 ASP A N 1
ATOM 631 C CA . ASP A 1 84 ? 14.688 -0.167 13.340 1.00 64.69 84 ASP A CA 1
ATOM 632 C C . ASP A 1 84 ? 13.680 0.446 14.340 1.00 64.69 84 ASP A C 1
ATOM 634 O O . ASP A 1 84 ? 13.215 -0.240 15.254 1.00 64.69 84 ASP A O 1
ATOM 638 N N . GLY A 1 85 ? 13.337 1.727 14.181 1.00 62.22 85 GLY A N 1
ATOM 639 C CA . GLY A 1 85 ? 12.415 2.509 15.003 1.00 62.22 85 GLY A CA 1
ATOM 640 C C . GLY A 1 85 ? 10.950 2.447 14.568 1.00 62.22 85 GLY A C 1
ATOM 641 O O . GLY A 1 85 ? 10.128 3.126 15.178 1.00 62.22 85 GLY A O 1
ATOM 642 N N . PHE A 1 86 ? 10.593 1.601 13.591 1.00 68.44 86 PHE A N 1
ATOM 643 C CA . PHE A 1 86 ? 9.195 1.352 13.184 1.00 68.44 86 PHE A CA 1
ATOM 644 C C . PHE A 1 86 ? 8.479 2.581 12.621 1.00 68.44 86 PHE A C 1
ATOM 646 O O . PHE A 1 86 ? 7.293 2.803 12.885 1.00 68.44 86 PHE A O 1
ATOM 653 N N . LEU A 1 87 ? 9.202 3.376 11.837 1.00 80.12 87 LEU A N 1
ATOM 654 C CA . LEU A 1 87 ? 8.706 4.637 11.294 1.00 80.12 87 LEU A CA 1
ATOM 655 C C . LEU A 1 87 ? 7.814 4.481 10.057 1.00 80.12 87 LEU A C 1
ATOM 657 O O . LEU A 1 87 ? 7.231 5.467 9.617 1.00 80.12 87 LEU A O 1
ATOM 661 N N . PHE A 1 88 ? 7.678 3.272 9.503 1.00 87.00 88 PHE A N 1
ATOM 662 C CA . PHE A 1 88 ? 6.747 3.013 8.407 1.00 87.00 88 PHE A CA 1
ATOM 663 C C . PHE A 1 88 ? 5.311 3.352 8.824 1.00 87.00 88 PHE A C 1
ATOM 665 O O . PHE A 1 88 ? 4.834 2.875 9.857 1.00 87.00 88 PHE A O 1
ATOM 672 N N . GLN A 1 89 ? 4.639 4.166 8.012 1.00 91.94 89 GLN A N 1
ATOM 673 C CA . GLN A 1 89 ? 3.250 4.584 8.179 1.00 91.94 89 GLN A CA 1
ATOM 674 C C . GLN A 1 89 ? 2.500 4.385 6.865 1.00 91.94 89 GLN A C 1
ATOM 676 O O . GLN A 1 89 ? 3.085 4.504 5.787 1.00 91.94 89 GLN A O 1
ATOM 681 N N . LEU A 1 90 ? 1.202 4.095 6.952 1.00 96.12 90 LEU A N 1
ATOM 682 C CA . LEU A 1 90 ? 0.348 4.059 5.769 1.00 96.12 90 LEU A CA 1
ATOM 683 C C . LEU A 1 90 ? 0.062 5.494 5.314 1.00 96.12 90 LEU A C 1
ATOM 685 O O . LEU A 1 90 ? -0.172 6.381 6.130 1.00 96.12 90 LEU A O 1
ATOM 689 N N . TYR A 1 91 ? 0.078 5.718 4.004 1.00 97.38 91 TYR A N 1
ATOM 690 C CA . TYR A 1 91 ? -0.190 7.026 3.416 1.00 97.38 91 TYR A CA 1
ATOM 691 C C . TYR A 1 91 ? -1.686 7.160 3.142 1.00 97.38 91 TYR A C 1
ATOM 693 O O . TYR A 1 91 ? -2.157 6.889 2.040 1.00 97.38 91 TYR A O 1
ATOM 701 N N . LEU A 1 92 ? -2.429 7.487 4.192 1.00 96.75 92 LEU A N 1
ATOM 702 C CA . LEU A 1 92 ? -3.884 7.613 4.189 1.00 96.75 92 LEU A CA 1
ATOM 703 C C . LEU A 1 92 ? -4.283 9.096 4.231 1.00 96.75 92 LEU A C 1
ATOM 705 O O . LEU A 1 92 ? -3.479 9.916 4.680 1.00 96.75 92 LEU A O 1
ATOM 709 N N . PRO A 1 93 ? -5.490 9.455 3.759 1.00 95.00 93 PRO A N 1
ATOM 710 C CA . PRO A 1 93 ? -5.980 10.821 3.880 1.00 95.00 93 PRO A CA 1
ATOM 711 C C . PRO A 1 93 ? -6.151 11.197 5.359 1.00 95.00 93 PRO A C 1
ATOM 713 O O . PRO A 1 93 ? -6.588 10.381 6.173 1.00 95.00 93 PRO A O 1
ATOM 716 N N . ASP A 1 94 ? -5.813 12.440 5.687 1.00 88.81 94 ASP A N 1
ATOM 717 C CA . ASP A 1 94 ? -5.946 13.037 7.012 1.00 88.81 94 ASP A CA 1
ATOM 718 C C . ASP A 1 94 ? -6.531 14.461 6.931 1.00 88.81 94 ASP A C 1
ATOM 720 O O . ASP A 1 94 ? -6.623 15.063 5.858 1.00 88.81 94 ASP A O 1
ATOM 724 N N . GLY A 1 95 ? -6.953 14.995 8.080 1.00 86.75 95 GLY A N 1
ATOM 725 C CA . GLY A 1 95 ? -7.517 16.341 8.213 1.00 86.75 95 GLY A CA 1
ATOM 726 C C . GLY A 1 95 ? -8.985 16.362 8.642 1.00 86.75 95 GLY A C 1
ATOM 727 O O . GLY A 1 95 ? -9.675 15.349 8.596 1.00 86.75 95 GLY A O 1
ATOM 728 N N . ASP A 1 96 ? -9.452 17.542 9.055 1.00 82.81 96 ASP A N 1
ATOM 729 C CA . ASP A 1 96 ? -10.776 17.733 9.672 1.00 82.81 96 ASP A CA 1
ATOM 730 C C . ASP A 1 96 ? -11.956 17.428 8.725 1.00 82.81 96 ASP A C 1
ATOM 732 O O . ASP A 1 96 ? -13.057 17.142 9.187 1.00 82.81 96 ASP A O 1
ATOM 736 N N . ASP A 1 97 ? -11.730 17.489 7.407 1.00 88.62 97 ASP A N 1
ATOM 737 C CA . ASP A 1 97 ? -12.751 17.251 6.377 1.00 88.62 97 ASP A CA 1
ATOM 738 C C . ASP A 1 97 ? -12.788 15.787 5.881 1.00 88.62 97 ASP A C 1
ATOM 740 O O . ASP A 1 97 ? -13.577 15.465 4.993 1.00 88.62 97 ASP A O 1
ATOM 744 N N . VAL A 1 98 ? -11.928 14.905 6.406 1.00 92.56 98 VAL A N 1
ATOM 745 C CA . VAL A 1 98 ? -11.841 13.494 5.995 1.00 92.56 98 VAL A CA 1
ATOM 746 C C . VAL A 1 98 ? -12.672 12.631 6.939 1.00 92.56 98 VAL A C 1
ATOM 748 O O . VAL A 1 98 ? -12.407 12.587 8.139 1.00 92.56 98 VAL A O 1
ATOM 751 N N . SER A 1 99 ? -13.656 11.908 6.403 1.00 92.38 99 SER A N 1
ATOM 752 C CA . SER A 1 99 ? -14.493 11.017 7.212 1.00 92.38 99 SER A CA 1
ATOM 753 C C . SER A 1 99 ? -13.811 9.676 7.506 1.00 92.38 99 SER A C 1
ATOM 755 O O . SER A 1 99 ? -12.890 9.246 6.805 1.00 92.38 99 SER A O 1
ATOM 757 N N . VAL A 1 100 ? -14.300 8.960 8.524 1.00 89.81 100 VAL A N 1
ATOM 758 C CA . VAL A 1 100 ? -13.876 7.575 8.802 1.00 89.81 100 VAL A CA 1
ATOM 759 C C . VAL A 1 100 ? -14.105 6.650 7.600 1.00 89.81 100 VAL A C 1
ATOM 761 O O . VAL A 1 100 ? -13.279 5.780 7.330 1.00 89.81 100 VAL A O 1
ATOM 764 N N . PHE A 1 101 ? -15.168 6.889 6.830 1.00 90.81 101 PHE A N 1
ATOM 765 C CA . PHE A 1 101 ? -15.500 6.139 5.621 1.00 90.81 101 PHE A CA 1
ATOM 766 C C . PHE A 1 101 ? -14.466 6.366 4.511 1.00 90.81 101 PHE A C 1
ATOM 768 O O . PHE A 1 101 ? -13.947 5.401 3.955 1.00 90.81 101 PHE A O 1
ATOM 775 N N . ASP A 1 102 ? -14.056 7.620 4.281 1.00 92.88 102 ASP A N 1
ATOM 776 C CA . ASP A 1 102 ? -12.991 7.948 3.320 1.00 92.88 102 ASP A CA 1
ATOM 777 C C . ASP A 1 102 ? -11.668 7.257 3.689 1.00 92.88 102 ASP A C 1
ATOM 779 O O . ASP A 1 102 ? -10.932 6.776 2.823 1.00 92.88 102 ASP A O 1
ATOM 783 N N . ARG A 1 103 ? -11.352 7.188 4.989 1.00 94.31 103 ARG A N 1
ATOM 784 C CA . ARG A 1 103 ? -10.151 6.503 5.489 1.00 94.31 103 ARG A CA 1
ATOM 785 C C . ARG A 1 103 ? -10.253 4.986 5.348 1.00 94.31 103 ARG A C 1
ATOM 787 O O . ARG A 1 103 ? -9.250 4.355 5.015 1.00 94.31 103 ARG A O 1
ATOM 794 N N . ALA A 1 104 ? -11.427 4.406 5.590 1.00 90.56 104 ALA A N 1
ATOM 795 C CA . ALA A 1 104 ? -11.674 2.978 5.413 1.00 90.56 104 ALA A CA 1
ATOM 796 C C . ALA A 1 104 ? -11.554 2.568 3.936 1.00 90.56 104 ALA A C 1
ATOM 798 O O . ALA A 1 104 ? -10.839 1.613 3.622 1.00 90.56 104 ALA A O 1
ATOM 799 N N . ASP A 1 105 ? -12.143 3.344 3.024 1.00 91.50 105 ASP A N 1
ATOM 800 C CA . ASP A 1 105 ? -12.017 3.142 1.577 1.00 91.50 105 ASP A CA 1
ATOM 801 C C . ASP A 1 105 ? -10.557 3.279 1.124 1.00 91.50 105 ASP A C 1
ATOM 803 O O . ASP A 1 105 ? -10.036 2.431 0.391 1.00 91.50 105 ASP A O 1
ATOM 807 N N . ALA A 1 106 ? -9.852 4.306 1.611 1.00 96.12 106 ALA A N 1
ATOM 808 C CA . ALA A 1 106 ? -8.435 4.500 1.321 1.00 96.12 106 ALA A CA 1
ATOM 809 C C . ALA A 1 106 ? -7.569 3.346 1.847 1.00 96.12 106 ALA A C 1
ATOM 811 O O . ALA A 1 106 ? -6.621 2.943 1.172 1.00 96.12 106 ALA A O 1
ATOM 812 N N . LEU A 1 107 ? -7.889 2.785 3.018 1.00 95.94 107 LEU A N 1
ATOM 813 C CA . LEU A 1 107 ? -7.201 1.616 3.563 1.00 95.94 107 LEU A CA 1
ATOM 814 C C . LEU A 1 107 ? -7.432 0.378 2.693 1.00 95.94 107 LEU A C 1
ATOM 816 O O . LEU A 1 107 ? -6.470 -0.313 2.357 1.00 95.94 107 LEU A O 1
ATOM 820 N N . ALA A 1 108 ? -8.673 0.109 2.286 1.00 93.75 108 ALA A N 1
ATOM 821 C CA . ALA A 1 108 ? -8.980 -1.002 1.389 1.00 93.75 108 ALA A CA 1
ATOM 822 C C . ALA A 1 108 ? -8.244 -0.852 0.046 1.00 93.75 10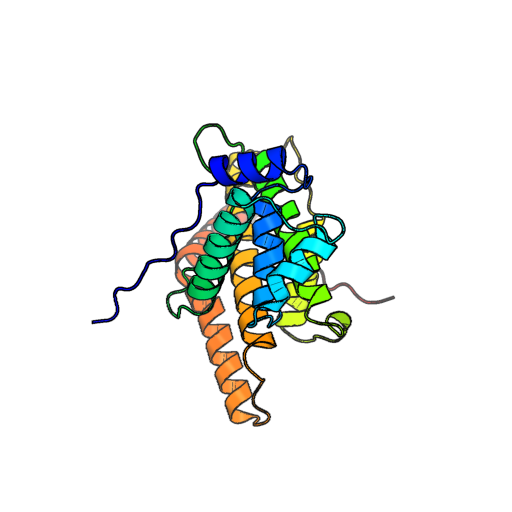8 ALA A C 1
ATOM 824 O O . ALA A 1 108 ? -7.624 -1.806 -0.438 1.00 93.75 108 ALA A O 1
ATOM 825 N N . GLY A 1 109 ? -8.236 0.354 -0.529 1.00 95.69 109 GLY A N 1
ATOM 826 C CA . GLY A 1 109 ? -7.468 0.684 -1.732 1.00 95.69 109 GLY A CA 1
ATOM 827 C C . GLY A 1 109 ? -5.964 0.470 -1.542 1.00 95.69 109 GLY A C 1
ATOM 828 O O . GLY A 1 109 ? -5.316 -0.177 -2.375 1.00 95.69 109 GLY A O 1
ATOM 829 N N . TRP A 1 110 ? -5.415 0.934 -0.416 1.00 98.62 110 TRP A N 1
ATOM 830 C CA . TRP A 1 110 ? -4.013 0.741 -0.047 1.00 98.62 110 TRP A CA 1
ATOM 831 C C . TRP A 1 110 ? -3.652 -0.747 0.021 1.00 98.62 110 TRP A C 1
ATOM 833 O O . TRP A 1 110 ? -2.674 -1.168 -0.598 1.00 98.62 110 TRP A O 1
ATOM 843 N N . VAL A 1 111 ? -4.457 -1.562 0.712 1.00 98.00 111 VAL A N 1
ATOM 844 C CA . VAL A 1 111 ? -4.207 -3.005 0.878 1.00 98.00 111 VAL A CA 1
ATOM 845 C C . VAL A 1 111 ? -4.307 -3.746 -0.456 1.00 98.00 111 VAL A C 1
ATOM 847 O O . VAL A 1 111 ? -3.443 -4.571 -0.760 1.00 98.00 111 VAL A O 1
ATOM 850 N N . ASN A 1 112 ? -5.305 -3.430 -1.288 1.00 96.94 112 ASN A N 1
ATOM 851 C CA . ASN A 1 112 ? -5.445 -4.014 -2.625 1.00 96.94 112 ASN A CA 1
ATOM 852 C C . ASN A 1 112 ? -4.194 -3.776 -3.482 1.00 96.94 112 ASN A C 1
ATOM 854 O O . ASN A 1 112 ? -3.652 -4.704 -4.090 1.00 96.94 112 ASN A O 1
ATOM 858 N N . HIS A 1 113 ? -3.689 -2.544 -3.487 1.00 98.38 113 HIS A N 1
ATOM 859 C CA . HIS A 1 113 ? -2.514 -2.182 -4.272 1.00 98.38 113 HIS A CA 1
ATOM 860 C C . HIS A 1 113 ? -1.208 -2.696 -3.659 1.00 98.38 113 HIS A C 1
ATOM 862 O O . HIS A 1 113 ? -0.304 -3.091 -4.395 1.00 98.38 113 HIS A O 1
ATOM 868 N N . PHE A 1 114 ? -1.126 -2.797 -2.331 1.00 98.69 114 PHE A N 1
ATOM 869 C CA . PHE A 1 114 ? -0.032 -3.487 -1.651 1.00 98.69 114 PHE A CA 1
ATOM 870 C C . PHE A 1 114 ? 0.067 -4.951 -2.080 1.00 98.69 114 PHE A C 1
ATOM 872 O O . PHE A 1 114 ? 1.142 -5.413 -2.465 1.00 98.69 114 PHE A O 1
ATOM 879 N N . LEU A 1 115 ? -1.055 -5.674 -2.089 1.00 97.38 115 LEU A N 1
ATOM 880 C CA . LEU A 1 115 ? -1.107 -7.064 -2.545 1.00 97.38 115 LEU A CA 1
ATOM 881 C C . LEU A 1 115 ? -0.751 -7.202 -4.031 1.00 97.38 115 LEU A C 1
ATOM 883 O O . LEU A 1 115 ? -0.073 -8.163 -4.398 1.00 97.38 115 LEU A O 1
ATOM 887 N N . LEU A 1 116 ? -1.148 -6.242 -4.876 1.00 96.38 116 LEU A N 1
ATOM 888 C CA . LEU A 1 116 ? -0.729 -6.188 -6.280 1.00 96.38 116 LEU A CA 1
ATOM 889 C C . LEU A 1 116 ? 0.794 -6.047 -6.398 1.00 96.38 116 LEU A C 1
ATOM 891 O O . LEU A 1 116 ? 1.428 -6.864 -7.066 1.00 96.38 116 LEU A O 1
ATOM 895 N N . GLY A 1 117 ? 1.386 -5.060 -5.717 1.00 97.00 117 GLY A N 1
ATOM 896 C CA . GLY A 1 117 ? 2.834 -4.822 -5.708 1.00 97.00 117 GLY A CA 1
ATOM 897 C C . GLY A 1 117 ? 3.630 -6.021 -5.192 1.00 97.00 117 GLY A C 1
ATOM 898 O O . GLY A 1 117 ? 4.663 -6.388 -5.757 1.00 97.00 117 GLY A O 1
ATOM 899 N N . LEU A 1 118 ? 3.108 -6.688 -4.163 1.00 96.06 118 LEU A N 1
ATOM 900 C CA . LEU A 1 118 ? 3.698 -7.901 -3.609 1.00 96.06 118 LEU A CA 1
ATOM 901 C C . LEU A 1 118 ? 3.595 -9.077 -4.593 1.00 96.06 118 LEU A C 1
ATOM 903 O O . LEU A 1 118 ? 4.556 -9.813 -4.793 1.00 96.06 118 LEU A O 1
ATOM 907 N N . GLY A 1 119 ? 2.448 -9.247 -5.253 1.00 95.06 119 GLY A N 1
ATOM 908 C CA . GLY A 1 119 ? 2.214 -10.334 -6.206 1.00 95.06 119 GLY A CA 1
ATOM 909 C C . GLY A 1 119 ? 3.082 -10.251 -7.463 1.00 95.06 119 GLY A C 1
ATOM 910 O O . GLY A 1 119 ? 3.545 -11.281 -7.954 1.00 95.06 119 GLY A O 1
ATOM 911 N N . VAL A 1 120 ? 3.348 -9.042 -7.970 1.00 94.31 120 VAL A N 1
ATOM 912 C CA . VAL A 1 120 ? 4.210 -8.851 -9.154 1.00 94.31 120 VAL A CA 1
ATOM 913 C C . VAL A 1 120 ? 5.694 -9.055 -8.847 1.00 94.31 120 VAL A C 1
ATOM 915 O O . VAL A 1 120 ? 6.449 -9.469 -9.724 1.00 94.31 120 VAL A O 1
ATOM 918 N N . THR A 1 121 ? 6.115 -8.800 -7.608 1.00 94.06 121 THR A N 1
ATOM 919 C CA . THR A 1 121 ? 7.507 -8.974 -7.163 1.00 94.06 121 THR A CA 1
ATOM 920 C C . THR A 1 121 ? 7.787 -10.377 -6.626 1.00 94.06 121 THR A C 1
ATOM 922 O O . THR A 1 121 ? 8.920 -10.849 -6.711 1.00 94.06 121 THR A O 1
ATOM 925 N N . GLN A 1 122 ? 6.760 -11.091 -6.152 1.00 94.00 122 GLN A N 1
ATOM 926 C CA . GLN A 1 122 ? 6.856 -12.456 -5.629 1.00 94.00 122 GLN A CA 1
ATOM 927 C C . GLN A 1 122 ? 6.000 -13.448 -6.444 1.00 94.00 122 GLN A C 1
ATOM 929 O O . GLN A 1 122 ? 4.880 -13.778 -6.055 1.00 94.00 122 GLN A O 1
ATOM 934 N N . PRO A 1 123 ? 6.538 -14.056 -7.526 1.00 87.69 123 PRO A N 1
ATOM 935 C CA . PRO A 1 123 ? 5.792 -14.975 -8.401 1.00 87.69 123 PRO A CA 1
ATOM 936 C C . PRO A 1 123 ? 5.276 -16.267 -7.744 1.00 87.69 123 PRO A C 1
ATOM 938 O O . PRO A 1 123 ? 4.572 -17.044 -8.384 1.00 87.69 123 PRO A O 1
ATOM 941 N N . LYS A 1 124 ? 5.692 -16.554 -6.504 1.00 89.31 124 LYS A N 1
ATOM 942 C CA . LYS A 1 124 ? 5.283 -17.728 -5.713 1.00 89.31 124 LYS A CA 1
ATOM 943 C C . LYS A 1 124 ? 4.599 -17.318 -4.407 1.00 89.31 124 LYS A C 1
ATOM 945 O O . LYS A 1 124 ? 4.721 -18.028 -3.408 1.00 89.31 124 LYS A O 1
ATOM 950 N N . LEU A 1 125 ? 3.928 -16.164 -4.397 1.00 89.00 125 LEU A N 1
ATOM 951 C CA . LEU A 1 125 ? 3.237 -15.636 -3.219 1.00 89.00 125 LEU A CA 1
ATOM 952 C C . LEU A 1 125 ? 2.193 -16.623 -2.663 1.00 89.00 125 LEU A C 1
ATOM 954 O O . LEU A 1 125 ? 2.010 -16.717 -1.457 1.00 89.00 125 LEU A O 1
ATOM 958 N N . ASP A 1 126 ? 1.575 -17.423 -3.535 1.00 87.69 126 ASP A N 1
ATOM 959 C CA . ASP A 1 126 ? 0.639 -18.509 -3.208 1.00 87.69 126 ASP A CA 1
ATOM 960 C C . ASP A 1 126 ? 1.257 -19.650 -2.380 1.00 87.69 126 ASP A C 1
ATOM 962 O O . ASP A 1 126 ? 0.537 -20.433 -1.766 1.00 87.69 126 ASP A O 1
ATOM 966 N N . LYS A 1 127 ? 2.589 -19.761 -2.367 1.00 88.50 127 LYS A N 1
ATOM 967 C CA . LYS A 1 127 ? 3.333 -20.814 -1.656 1.00 88.50 127 LYS A CA 1
ATOM 968 C C . LYS A 1 127 ? 3.940 -20.334 -0.347 1.00 88.50 127 LYS A C 1
ATOM 970 O O . LYS A 1 127 ? 4.643 -21.106 0.305 1.00 88.50 127 LYS A O 1
ATOM 975 N N . VAL A 1 128 ? 3.730 -19.072 0.015 1.00 88.25 128 VAL A N 1
ATOM 976 C CA . VAL A 1 128 ? 4.214 -18.520 1.278 1.00 88.25 128 VAL A CA 1
ATOM 977 C C . VAL A 1 128 ? 3.355 -19.085 2.405 1.00 88.25 128 VAL A C 1
ATOM 979 O O . VAL A 1 128 ? 2.133 -19.024 2.365 1.00 88.25 128 VAL A O 1
ATOM 982 N N . THR A 1 129 ? 4.006 -19.672 3.405 1.00 84.06 129 THR A N 1
ATOM 983 C CA . THR A 1 129 ? 3.356 -20.337 4.543 1.00 84.06 129 THR A CA 1
ATOM 984 C C . THR A 1 129 ? 3.840 -19.753 5.866 1.00 84.06 129 THR A C 1
ATOM 986 O O . THR A 1 129 ? 4.866 -19.075 5.905 1.00 84.06 129 THR A O 1
ATOM 989 N N . GLY A 1 130 ? 3.173 -20.099 6.966 1.00 85.19 130 GLY A N 1
ATOM 990 C CA . GLY A 1 130 ? 3.507 -19.589 8.297 1.00 85.19 130 GLY A CA 1
ATOM 991 C C . GLY A 1 130 ? 2.964 -18.179 8.505 1.00 85.19 130 GLY A C 1
ATOM 992 O O . GLY A 1 130 ? 2.041 -17.767 7.809 1.00 85.19 130 GLY A O 1
ATOM 993 N N . GLU A 1 131 ? 3.558 -17.436 9.438 1.00 81.69 131 GLU A N 1
ATOM 994 C CA . GLU A 1 131 ? 3.033 -16.135 9.883 1.00 81.69 131 GLU A CA 1
ATOM 995 C C . GLU A 1 131 ? 2.857 -15.130 8.733 1.00 81.69 131 GLU A C 1
ATOM 997 O O . GLU A 1 131 ? 1.872 -14.400 8.699 1.00 81.69 131 GLU A O 1
ATOM 1002 N N . THR A 1 132 ? 3.772 -15.112 7.759 1.00 87.06 132 THR A N 1
ATOM 1003 C CA . THR A 1 132 ? 3.675 -14.219 6.593 1.00 87.06 132 THR A CA 1
ATOM 1004 C C . THR A 1 132 ? 2.554 -14.635 5.643 1.00 87.06 132 THR A C 1
ATOM 1006 O O . THR A 1 132 ? 1.880 -13.774 5.091 1.00 87.06 132 THR A O 1
ATOM 1009 N N . GLY A 1 133 ? 2.328 -15.941 5.464 1.00 87.00 133 GLY A N 1
ATOM 1010 C CA . GLY A 1 133 ? 1.223 -16.446 4.642 1.00 87.00 133 GLY A CA 1
ATOM 1011 C C . GLY A 1 133 ? -0.136 -16.103 5.253 1.00 87.00 133 GLY A C 1
ATOM 1012 O O . GLY A 1 133 ? -0.998 -15.577 4.559 1.00 87.00 133 GLY A O 1
ATOM 1013 N N . GLU A 1 134 ? -0.278 -16.306 6.566 1.00 84.69 134 GLU A N 1
ATOM 1014 C CA . GLU A 1 134 ? -1.475 -15.914 7.326 1.00 84.69 134 GLU A CA 1
ATOM 1015 C C . GLU A 1 134 ? -1.731 -14.404 7.227 1.00 84.69 134 GLU A C 1
ATOM 1017 O O . GLU A 1 134 ? -2.842 -13.991 6.914 1.00 84.69 134 GLU A O 1
ATOM 1022 N N . ALA A 1 135 ? -0.691 -13.577 7.388 1.00 83.50 135 ALA A N 1
ATOM 1023 C CA . ALA A 1 135 ? -0.817 -12.129 7.241 1.00 83.50 135 ALA A CA 1
ATOM 1024 C C . ALA A 1 135 ? -1.266 -11.718 5.826 1.00 83.50 135 ALA A C 1
ATOM 1026 O O . ALA A 1 135 ? -2.099 -10.829 5.685 1.00 83.50 135 ALA A O 1
ATOM 1027 N N . ILE A 1 136 ? -0.758 -12.368 4.773 1.00 90.94 136 ILE A N 1
ATOM 1028 C CA . ILE A 1 136 ? -1.192 -12.110 3.389 1.00 90.94 136 ILE A CA 1
ATOM 1029 C C . ILE A 1 136 ? -2.665 -12.492 3.191 1.00 90.94 136 ILE A C 1
ATOM 1031 O O . ILE A 1 136 ? -3.399 -11.761 2.525 1.00 90.94 136 ILE A O 1
ATOM 1035 N N . ASP A 1 137 ? -3.112 -13.613 3.756 1.00 88.62 137 ASP A N 1
ATOM 1036 C CA . ASP A 1 137 ? -4.515 -14.029 3.682 1.00 88.62 137 ASP A CA 1
ATOM 1037 C C . ASP A 1 137 ? -5.439 -13.079 4.454 1.00 88.62 137 ASP A C 1
ATOM 1039 O O . ASP A 1 137 ? -6.512 -12.727 3.960 1.00 88.62 137 ASP A O 1
ATOM 1043 N N . ASP A 1 138 ? -5.004 -12.582 5.610 1.00 86.44 138 ASP A N 1
ATOM 1044 C CA . ASP A 1 138 ? -5.733 -11.556 6.355 1.00 86.44 138 ASP A CA 1
ATOM 1045 C C . ASP A 1 138 ? -5.823 -10.246 5.571 1.00 86.44 138 ASP A C 1
ATOM 1047 O O . ASP A 1 138 ? -6.903 -9.666 5.473 1.00 86.44 138 ASP A O 1
ATOM 1051 N N . LEU A 1 139 ? -4.731 -9.808 4.935 1.00 89.50 139 LEU A N 1
ATOM 1052 C CA . LEU A 1 139 ? -4.743 -8.635 4.057 1.00 89.50 139 LEU A CA 1
ATOM 1053 C C . LEU A 1 139 ? -5.733 -8.810 2.895 1.00 89.50 139 LEU A C 1
ATOM 1055 O O . LEU A 1 139 ? -6.435 -7.864 2.551 1.00 89.50 139 LEU A O 1
ATOM 1059 N N . ARG A 1 140 ? -5.855 -10.011 2.313 1.00 88.94 140 ARG A N 1
ATOM 1060 C CA . ARG A 1 140 ? -6.870 -10.289 1.274 1.00 88.94 140 ARG A CA 1
ATOM 1061 C C . ARG A 1 140 ? -8.295 -10.139 1.805 1.00 88.94 140 ARG A C 1
ATOM 1063 O O . ARG A 1 140 ? -9.151 -9.650 1.074 1.00 88.94 140 ARG A O 1
ATOM 1070 N N . ASN A 1 141 ? -8.546 -10.542 3.050 1.00 83.19 141 ASN A N 1
ATOM 1071 C CA . ASN A 1 141 ? -9.849 -10.355 3.689 1.00 83.19 141 ASN A CA 1
ATOM 1072 C C . ASN A 1 141 ? -10.118 -8.868 3.977 1.00 83.19 141 ASN A C 1
ATOM 1074 O O . ASN A 1 141 ? -11.213 -8.391 3.700 1.00 83.19 141 ASN A O 1
ATOM 1078 N N . ILE A 1 142 ? -9.116 -8.129 4.469 1.00 83.12 142 ILE A N 1
ATOM 1079 C CA . ILE A 1 142 ? -9.209 -6.683 4.747 1.00 83.12 142 ILE A CA 1
ATOM 1080 C C . ILE A 1 142 ? -9.467 -5.885 3.462 1.00 83.12 142 ILE A C 1
ATOM 1082 O O . ILE A 1 142 ? -10.287 -4.977 3.452 1.00 83.12 142 ILE A O 1
ATOM 1086 N N . ALA A 1 143 ? -8.829 -6.254 2.351 1.00 81.00 143 ALA A N 1
ATOM 1087 C CA . ALA A 1 143 ? -9.056 -5.640 1.041 1.00 81.00 143 ALA A CA 1
ATOM 1088 C C . ALA A 1 143 ? -10.506 -5.753 0.527 1.00 81.00 143 ALA A C 1
ATOM 1090 O O . ALA A 1 143 ? -10.888 -5.018 -0.384 1.00 81.00 143 ALA A O 1
ATOM 1091 N N . GLN A 1 144 ? -11.284 -6.696 1.066 1.00 80.44 144 GLN A N 1
ATOM 1092 C CA . GLN A 1 144 ? -12.689 -6.938 0.724 1.00 80.44 144 GLN A CA 1
ATOM 1093 C C . GLN A 1 144 ? -13.646 -6.510 1.841 1.00 80.44 144 GLN A C 1
ATOM 1095 O O . GLN A 1 144 ? -14.850 -6.753 1.738 1.00 80.44 144 GLN A O 1
ATOM 1100 N N . LEU A 1 145 ? -13.118 -5.938 2.923 1.00 70.31 145 LEU A N 1
ATOM 1101 C CA . LEU A 1 145 ? -13.914 -5.550 4.072 1.00 70.31 145 LEU A CA 1
ATOM 1102 C C . LEU A 1 145 ? -14.738 -4.315 3.705 1.00 70.31 145 LEU A C 1
ATOM 1104 O O . LEU A 1 145 ? -14.204 -3.328 3.207 1.00 70.31 145 LEU A O 1
ATOM 1108 N N . GLY A 1 146 ? -16.044 -4.401 3.936 1.00 72.88 146 GLY A N 1
ATOM 1109 C CA . GLY A 1 146 ? -16.938 -3.250 3.947 1.00 72.88 146 GLY A CA 1
ATOM 1110 C C . GLY A 1 146 ? -17.280 -2.883 5.385 1.00 72.88 146 GLY A C 1
ATOM 1111 O O . GLY A 1 146 ? -17.126 -3.707 6.289 1.00 72.88 146 GLY A O 1
ATOM 1112 N N . TYR A 1 147 ? -17.754 -1.663 5.577 1.00 77.44 147 TYR A N 1
ATOM 1113 C CA . TYR A 1 147 ? -18.332 -1.187 6.829 1.00 77.44 147 TYR A CA 1
ATOM 1114 C C . TYR A 1 147 ? -19.849 -1.059 6.680 1.00 77.44 147 TYR A C 1
ATOM 1116 O O . TYR A 1 147 ? -20.364 -0.938 5.565 1.00 77.44 147 TYR A O 1
ATOM 1124 N N . ASP A 1 148 ? -20.558 -1.116 7.803 1.00 77.88 148 ASP A N 1
ATOM 1125 C CA . ASP A 1 148 ? -21.968 -0.748 7.849 1.00 77.88 148 ASP A CA 1
ATOM 1126 C C . ASP A 1 148 ? -22.066 0.769 8.068 1.00 77.88 148 ASP A C 1
ATOM 1128 O O . ASP A 1 148 ? -21.488 1.307 9.009 1.00 77.88 148 ASP A O 1
ATOM 1132 N N . GLU A 1 149 ? -22.761 1.478 7.180 1.00 75.69 149 GLU A N 1
ATOM 1133 C CA . GLU A 1 149 ? -22.954 2.931 7.303 1.00 75.69 149 GLU A CA 1
ATOM 1134 C C . GLU A 1 149 ? -23.850 3.297 8.500 1.00 75.69 149 GLU A C 1
ATOM 1136 O O . GLU A 1 149 ? -23.824 4.442 8.959 1.00 75.69 149 GLU A O 1
ATOM 1141 N N . ASP A 1 150 ? -24.621 2.331 9.013 1.00 80.25 150 ASP A N 1
ATOM 1142 C CA . ASP A 1 150 ? -25.501 2.495 10.171 1.00 80.25 150 ASP A CA 1
ATOM 1143 C C . ASP A 1 150 ? -24.795 2.202 11.517 1.00 80.25 150 ASP A C 1
ATOM 1145 O O . ASP A 1 150 ? -25.407 2.375 12.578 1.00 80.25 150 ASP A O 1
ATOM 1149 N N . GLU A 1 151 ? -23.529 1.759 11.506 1.00 76.75 151 GLU A N 1
ATOM 1150 C CA . GLU A 1 151 ? -22.728 1.550 12.721 1.00 76.75 151 GLU A CA 1
ATOM 1151 C C . GLU A 1 151 ? -22.334 2.871 13.403 1.00 76.75 151 GLU A C 1
ATOM 1153 O O . GLU A 1 151 ? -22.309 3.954 12.810 1.00 76.75 151 GLU A O 1
ATOM 1158 N N . ASP A 1 152 ? -22.019 2.781 14.697 1.00 86.50 152 ASP A N 1
ATOM 1159 C CA . ASP A 1 152 ? -21.526 3.922 15.459 1.00 86.50 152 ASP A CA 1
ATOM 1160 C C . ASP A 1 152 ? -20.160 4.375 14.914 1.00 86.50 152 ASP A C 1
ATOM 1162 O O . ASP A 1 152 ? -19.212 3.592 14.830 1.00 86.50 152 ASP A O 1
ATOM 1166 N N . GLN A 1 153 ? -20.058 5.652 14.535 1.00 83.88 153 GLN A N 1
ATOM 1167 C CA . GLN A 1 153 ? -18.852 6.189 13.901 1.00 83.88 153 GLN A CA 1
ATOM 1168 C C . GLN A 1 153 ? -17.639 6.175 14.836 1.00 83.88 153 GLN A C 1
ATOM 1170 O O . GLN A 1 153 ? -16.530 5.941 14.361 1.00 83.88 153 GLN A O 1
ATOM 1175 N N . GLU A 1 154 ? -17.821 6.371 16.147 1.00 84.94 154 GLU A N 1
ATOM 1176 C CA . GLU A 1 154 ? -16.708 6.306 17.102 1.00 84.94 154 GLU A CA 1
ATOM 1177 C C . GLU A 1 154 ? -16.204 4.858 17.231 1.00 84.94 154 GLU A C 1
ATOM 1179 O O . GLU A 1 154 ? -14.995 4.614 17.276 1.00 84.94 154 GLU A O 1
ATOM 1184 N N . GLU A 1 155 ? -17.108 3.873 17.235 1.00 82.94 155 GLU A N 1
ATOM 1185 C CA . GLU A 1 155 ? -16.739 2.449 17.237 1.00 82.94 155 GLU A CA 1
ATOM 1186 C C . GLU A 1 155 ? -16.016 2.038 15.944 1.00 82.94 155 GLU A C 1
ATOM 1188 O O . GLU A 1 155 ? -15.005 1.318 15.996 1.00 82.94 155 GLU A O 1
ATOM 1193 N N . LEU A 1 156 ? -16.483 2.535 14.796 1.00 83.88 156 LEU A N 1
ATOM 1194 C CA . LEU A 1 156 ? -15.845 2.313 13.502 1.00 83.88 156 LEU A CA 1
ATOM 1195 C C . LEU A 1 156 ? -14.451 2.948 13.449 1.00 83.88 156 LEU A C 1
ATOM 1197 O O . LEU A 1 156 ? -13.511 2.293 13.004 1.00 83.88 156 LEU A O 1
ATOM 1201 N N . GLU A 1 157 ? -14.282 4.174 13.953 1.00 85.06 157 GLU A N 1
ATOM 1202 C CA . GLU A 1 157 ? -12.976 4.841 14.041 1.00 85.06 157 GLU A CA 1
ATOM 1203 C C . GLU A 1 157 ? -11.989 4.027 14.877 1.00 85.06 157 GLU A C 1
ATOM 1205 O O . GLU A 1 157 ?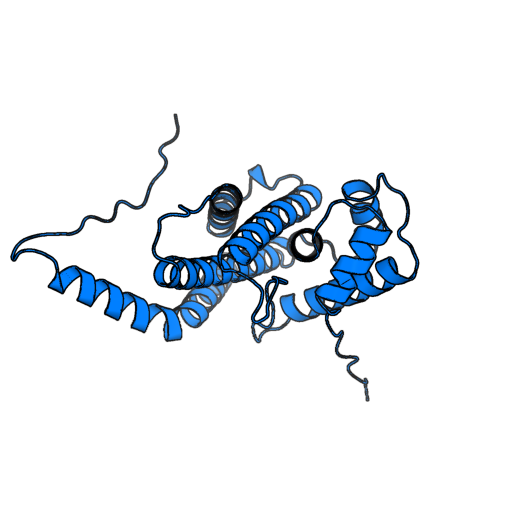 -10.876 3.744 14.428 1.00 85.06 157 GLU A O 1
ATOM 1210 N N . MET A 1 158 ? -12.400 3.581 16.068 1.00 83.12 158 MET A N 1
ATOM 1211 C CA . MET A 1 158 ? -11.539 2.760 16.921 1.00 83.12 158 MET A CA 1
ATOM 1212 C C . MET A 1 158 ? -11.151 1.438 16.251 1.00 83.12 158 MET A C 1
ATOM 1214 O O . MET A 1 158 ? -10.018 0.979 16.399 1.00 83.12 158 MET A O 1
ATOM 1218 N N . SER A 1 159 ? -12.087 0.806 15.545 1.00 84.50 159 SER A N 1
ATOM 1219 C CA . SER A 1 159 ? -11.838 -0.446 14.824 1.00 84.50 159 SER A CA 1
ATOM 1220 C C . SER A 1 159 ? -10.912 -0.225 13.629 1.00 84.50 159 SER A C 1
ATOM 1222 O O . SER A 1 159 ? -10.000 -1.019 13.395 1.00 84.50 159 SER A O 1
ATOM 1224 N N . LEU A 1 160 ? -11.087 0.882 12.908 1.00 84.25 160 LEU A N 1
ATOM 1225 C CA . LEU A 1 160 ? -10.253 1.247 11.772 1.00 84.25 160 LEU A CA 1
ATOM 1226 C C . LEU A 1 160 ? -8.796 1.472 12.190 1.00 84.25 160 LEU A C 1
ATOM 1228 O O . LEU A 1 160 ? -7.904 0.947 11.529 1.00 84.25 160 LEU A O 1
ATOM 1232 N N . GLU A 1 161 ? -8.536 2.173 13.298 1.00 86.38 161 GLU A N 1
ATOM 1233 C CA . GLU A 1 161 ? -7.168 2.369 13.811 1.00 86.38 161 GLU A CA 1
ATOM 1234 C C . GLU A 1 161 ? -6.467 1.037 14.130 1.00 86.38 161 GLU A C 1
ATOM 1236 O O . GLU A 1 161 ? -5.284 0.854 13.829 1.00 86.38 161 GLU A O 1
ATOM 1241 N N . GLU A 1 162 ? -7.196 0.064 14.686 1.00 83.19 162 GLU A N 1
ATOM 1242 C CA . GLU A 1 162 ? -6.655 -1.274 14.952 1.00 83.19 162 GLU A CA 1
ATOM 1243 C C . GLU A 1 162 ? -6.297 -2.016 13.656 1.00 83.19 162 GLU A C 1
ATOM 1245 O O . GLU A 1 162 ? -5.247 -2.666 13.581 1.00 83.19 162 GLU A O 1
ATOM 1250 N N . ILE A 1 163 ? -7.132 -1.898 12.620 1.00 86.44 163 ILE A N 1
ATOM 1251 C CA . ILE A 1 163 ? -6.880 -2.515 11.311 1.00 86.44 163 ILE A CA 1
ATOM 1252 C C . ILE A 1 163 ? -5.709 -1.818 10.606 1.00 86.44 163 ILE A C 1
ATOM 1254 O O . ILE A 1 163 ? -4.844 -2.505 10.061 1.00 86.44 163 ILE A O 1
ATOM 1258 N N . ILE A 1 164 ? -5.624 -0.485 10.649 1.00 88.25 164 ILE A N 1
ATOM 1259 C CA . ILE A 1 164 ? -4.492 0.290 10.110 1.00 88.25 164 ILE A CA 1
ATOM 1260 C C . ILE A 1 164 ? -3.180 -0.202 10.725 1.00 88.25 164 ILE A C 1
ATOM 1262 O O . ILE A 1 164 ? -2.223 -0.495 10.001 1.00 88.25 164 ILE A O 1
ATOM 1266 N N . GLU A 1 165 ? -3.138 -0.360 12.049 1.00 83.50 165 GLU A N 1
ATOM 1267 C CA . GLU A 1 165 ? -1.943 -0.845 12.738 1.00 83.50 165 GLU A CA 1
ATOM 1268 C C . GLU A 1 165 ? -1.617 -2.297 12.364 1.00 83.50 165 GLU A C 1
ATOM 1270 O O . GLU A 1 165 ? -0.451 -2.634 12.131 1.00 83.50 165 GLU A O 1
ATOM 1275 N N . TYR A 1 166 ? -2.630 -3.160 12.233 1.00 86.25 166 TYR A N 1
ATOM 1276 C CA . TYR A 1 166 ? -2.433 -4.529 11.757 1.00 86.25 166 TYR A CA 1
ATOM 1277 C C . TYR A 1 166 ? -1.798 -4.557 10.363 1.00 86.25 166 TYR A C 1
ATOM 1279 O O . TYR A 1 166 ? -0.796 -5.246 10.151 1.00 86.25 166 TYR A O 1
ATOM 1287 N N . VAL A 1 167 ? -2.339 -3.775 9.427 1.00 92.88 167 VAL A N 1
ATOM 1288 C CA . VAL A 1 167 ? -1.845 -3.669 8.047 1.00 92.88 167 VAL A CA 1
ATOM 1289 C C . VAL A 1 167 ? -0.396 -3.174 8.025 1.00 92.88 167 VAL A C 1
ATOM 1291 O O . VAL A 1 167 ? 0.442 -3.737 7.316 1.00 92.88 167 VAL A O 1
ATOM 1294 N N . ARG A 1 168 ? -0.062 -2.186 8.861 1.00 91.38 168 ARG A N 1
ATOM 1295 C CA . ARG A 1 168 ? 1.302 -1.659 9.023 1.00 91.38 168 ARG A CA 1
ATOM 1296 C C . ARG A 1 168 ? 2.286 -2.742 9.477 1.00 91.38 168 ARG A C 1
ATOM 1298 O O . ARG A 1 168 ? 3.366 -2.887 8.901 1.00 91.38 168 ARG A O 1
ATOM 1305 N N . VAL A 1 169 ? 1.908 -3.544 10.472 1.00 84.69 169 VAL A N 1
ATOM 1306 C CA . VAL A 1 169 ? 2.729 -4.660 10.976 1.00 84.69 169 VAL A CA 1
ATOM 1307 C C . VAL A 1 169 ? 2.843 -5.787 9.948 1.00 84.69 169 VAL A C 1
ATOM 1309 O O . VAL A 1 169 ? 3.929 -6.344 9.774 1.00 84.69 169 VAL A O 1
ATOM 1312 N N . ALA A 1 170 ? 1.759 -6.110 9.243 1.00 87.88 170 ALA A N 1
ATOM 1313 C CA . ALA A 1 170 ? 1.757 -7.115 8.183 1.00 87.88 170 ALA A CA 1
ATOM 1314 C C . ALA A 1 170 ? 2.703 -6.726 7.034 1.00 87.88 170 ALA A C 1
ATOM 1316 O O . ALA A 1 170 ? 3.465 -7.571 6.557 1.00 87.88 170 ALA A O 1
ATOM 1317 N N . ALA A 1 171 ? 2.732 -5.448 6.644 1.00 93.50 171 ALA A N 1
ATOM 1318 C CA . ALA A 1 171 ? 3.672 -4.935 5.649 1.00 93.50 171 ALA A CA 1
ATOM 1319 C C . ALA A 1 171 ? 5.134 -5.082 6.106 1.00 93.50 171 ALA A C 1
ATOM 1321 O O . ALA A 1 171 ? 5.963 -5.611 5.364 1.00 93.50 171 ALA A O 1
ATOM 1322 N N . LEU A 1 172 ? 5.444 -4.716 7.357 1.00 86.75 172 LEU A N 1
ATOM 1323 C CA . LEU A 1 172 ? 6.780 -4.900 7.943 1.00 86.75 172 LEU A CA 1
ATOM 1324 C C . LEU A 1 172 ? 7.202 -6.376 8.006 1.00 86.75 172 LEU A C 1
ATOM 1326 O O . LEU A 1 172 ? 8.372 -6.688 7.782 1.00 86.75 172 LEU A O 1
ATOM 1330 N N . LEU A 1 173 ? 6.267 -7.286 8.300 1.00 86.38 173 LEU A N 1
ATOM 1331 C CA . LEU A 1 173 ? 6.514 -8.731 8.295 1.00 86.38 173 LEU A CA 1
ATOM 1332 C C . LEU A 1 173 ? 6.800 -9.252 6.881 1.00 86.38 173 LEU A C 1
ATOM 1334 O O . LEU A 1 173 ? 7.718 -10.056 6.698 1.00 86.38 173 LEU A O 1
ATOM 1338 N N . CYS A 1 174 ? 6.044 -8.789 5.882 1.00 92.69 174 CYS A N 1
ATOM 1339 C CA . CYS A 1 174 ? 6.300 -9.114 4.479 1.00 92.69 174 CYS A CA 1
ATOM 1340 C C . CYS A 1 174 ? 7.692 -8.631 4.064 1.00 92.69 174 CYS A C 1
ATOM 1342 O O . CYS A 1 174 ? 8.479 -9.433 3.564 1.00 92.69 174 CYS A O 1
ATOM 1344 N N . HIS A 1 175 ? 8.026 -7.370 4.359 1.00 92.25 175 HIS A N 1
ATOM 1345 C CA . HIS A 1 175 ? 9.348 -6.808 4.091 1.00 92.25 175 HIS A CA 1
ATOM 1346 C C . HIS A 1 175 ? 10.460 -7.659 4.718 1.00 92.25 175 HIS A C 1
ATOM 1348 O O . HIS A 1 175 ? 11.340 -8.124 4.002 1.00 92.25 175 HIS A O 1
ATOM 1354 N N . ASP A 1 176 ? 10.387 -7.958 6.021 1.00 88.31 176 ASP A N 1
ATOM 1355 C CA . ASP A 1 176 ? 11.377 -8.812 6.699 1.00 88.31 176 ASP A CA 1
ATOM 1356 C C . ASP A 1 176 ? 11.520 -10.184 6.019 1.00 88.31 176 ASP A C 1
ATOM 1358 O O . ASP A 1 176 ? 12.631 -10.666 5.814 1.00 88.31 176 ASP A O 1
ATOM 1362 N N . THR A 1 177 ? 10.404 -10.784 5.600 1.00 89.19 177 THR A N 1
ATOM 1363 C CA . THR A 1 177 ? 10.383 -12.119 4.987 1.00 89.19 177 THR A CA 1
ATOM 1364 C C . THR A 1 177 ? 11.034 -12.163 3.608 1.00 89.19 177 THR A C 1
ATOM 1366 O O . THR A 1 177 ? 11.719 -13.139 3.294 1.00 89.19 177 THR A O 1
ATOM 1369 N N . PHE A 1 178 ? 10.789 -11.158 2.765 1.00 91.31 178 PHE A N 1
ATOM 1370 C CA . PHE A 1 178 ? 11.195 -11.197 1.358 1.00 91.31 178 PHE A CA 1
ATOM 1371 C C . PHE A 1 178 ? 12.502 -10.452 1.075 1.00 91.31 178 PHE A C 1
ATOM 1373 O O . PHE A 1 178 ? 13.160 -10.781 0.089 1.00 91.31 178 PHE A O 1
ATOM 1380 N N . THR A 1 179 ? 12.918 -9.507 1.926 1.00 88.38 179 THR A N 1
ATOM 1381 C CA . THR A 1 179 ? 14.185 -8.769 1.744 1.00 88.38 179 THR A CA 1
ATOM 1382 C C . THR A 1 179 ? 15.346 -9.357 2.536 1.00 88.38 179 THR A C 1
ATOM 1384 O O . THR A 1 179 ? 16.506 -9.168 2.166 1.00 88.38 179 THR A O 1
ATOM 1387 N N . HIS A 1 180 ? 15.064 -10.148 3.576 1.00 78.94 180 HIS A N 1
ATOM 1388 C CA . HIS A 1 180 ? 16.087 -10.849 4.341 1.00 78.94 180 HIS A CA 1
ATOM 1389 C C . HIS A 1 180 ? 15.966 -12.358 4.105 1.00 78.94 180 HIS A C 1
ATOM 1391 O O . HIS A 1 180 ? 14.955 -12.964 4.462 1.00 78.94 180 HIS A O 1
ATOM 1397 N N . PRO A 1 181 ? 16.985 -13.019 3.525 1.00 57.91 181 PRO A N 1
ATOM 1398 C CA . PRO A 1 181 ? 16.932 -14.459 3.335 1.00 57.91 181 PRO A CA 1
ATOM 1399 C C . PRO A 1 181 ? 16.785 -15.155 4.691 1.00 57.91 181 PRO A C 1
ATOM 1401 O O . PRO A 1 181 ? 17.626 -14.989 5.578 1.00 57.91 181 PRO A O 1
ATOM 1404 N N . GLN A 1 182 ? 15.729 -15.964 4.833 1.00 53.62 182 GLN A N 1
ATOM 1405 C CA . GLN A 1 182 ? 15.534 -16.805 6.009 1.00 53.62 182 GLN A CA 1
ATOM 1406 C C . GLN A 1 182 ? 16.785 -17.677 6.199 1.00 53.62 182 GLN A C 1
ATOM 1408 O O . GLN A 1 182 ? 17.129 -18.474 5.318 1.00 53.62 182 GLN A O 1
ATOM 1413 N N . PRO A 1 183 ? 17.504 -17.540 7.320 1.00 49.31 183 PRO A N 1
ATOM 1414 C CA . PRO A 1 183 ? 18.707 -18.310 7.550 1.00 49.31 183 PRO A CA 1
ATOM 1415 C C . PRO A 1 183 ? 18.336 -19.789 7.624 1.00 49.31 183 PRO A C 1
ATOM 1417 O O . PRO A 1 183 ? 17.424 -20.188 8.339 1.00 49.31 183 PRO A O 1
ATOM 1420 N N . THR A 1 184 ? 19.062 -20.626 6.890 1.00 47.72 184 THR A N 1
ATOM 1421 C CA . THR A 1 184 ? 18.815 -22.075 6.804 1.00 47.72 184 THR A CA 1
ATOM 1422 C C . THR A 1 184 ? 19.148 -22.832 8.096 1.00 47.72 184 THR A C 1
ATOM 1424 O O . THR A 1 184 ? 18.873 -24.025 8.203 1.00 47.72 184 THR A O 1
ATOM 1427 N N . ALA A 1 185 ? 19.730 -22.153 9.090 1.00 49.19 185 ALA A N 1
ATOM 1428 C CA . ALA A 1 185 ? 20.085 -22.719 10.384 1.00 49.19 185 ALA A CA 1
ATOM 1429 C C . ALA A 1 185 ? 18.918 -22.606 11.400 1.00 49.19 185 ALA A C 1
ATOM 1431 O O . ALA A 1 185 ? 18.493 -21.485 11.706 1.00 49.19 185 ALA A O 1
ATOM 1432 N N . PRO A 1 186 ? 18.466 -23.722 12.015 1.00 48.72 186 PRO A N 1
ATOM 1433 C CA . PRO A 1 186 ? 17.329 -23.746 12.948 1.00 48.72 186 PRO A CA 1
ATOM 1434 C C . PRO A 1 186 ? 17.454 -22.781 14.141 1.00 48.72 186 PRO A C 1
ATOM 1436 O O . PRO A 1 186 ? 16.470 -22.205 14.599 1.00 48.72 186 PRO A O 1
ATOM 1439 N N . GLU A 1 187 ? 18.673 -22.555 14.643 1.00 49.78 187 GLU A N 1
ATOM 1440 C CA . GLU A 1 187 ? 18.929 -21.643 15.769 1.00 49.78 187 GLU A CA 1
ATOM 1441 C C . GLU A 1 187 ? 18.738 -20.162 15.421 1.00 49.78 187 GLU A C 1
ATOM 1443 O O . GLU A 1 187 ? 18.474 -19.338 16.303 1.00 49.78 187 GLU A O 1
ATOM 1448 N N . VAL A 1 188 ? 18.912 -19.805 14.148 1.00 52.97 188 VAL A N 1
ATOM 1449 C CA . VAL A 1 188 ? 18.757 -18.427 13.674 1.00 52.97 188 VAL A CA 1
ATOM 1450 C C . VAL A 1 188 ? 17.295 -18.172 13.305 1.00 52.97 188 VAL A C 1
ATOM 1452 O O . VAL A 1 188 ? 16.772 -17.120 13.660 1.00 52.97 188 VAL A O 1
ATOM 1455 N N . GLN A 1 189 ? 16.600 -19.167 12.739 1.00 48.22 189 GLN A N 1
ATOM 1456 C CA . GLN A 1 189 ? 15.142 -19.135 12.544 1.00 48.22 189 GLN A CA 1
ATOM 1457 C C . GLN A 1 189 ? 14.401 -18.926 13.866 1.00 48.22 189 GLN A C 1
ATOM 1459 O O . GLN A 1 189 ? 13.544 -18.056 13.963 1.00 48.22 189 GLN A O 1
ATOM 1464 N N . ASN A 1 190 ? 14.785 -19.651 14.922 1.00 47.28 190 ASN A N 1
ATOM 1465 C CA . ASN A 1 190 ? 14.155 -19.503 16.234 1.00 47.28 190 ASN A CA 1
ATOM 1466 C C . ASN A 1 190 ? 14.427 -18.114 16.850 1.00 47.28 190 ASN A C 1
ATOM 1468 O O . ASN A 1 190 ? 13.561 -17.529 17.498 1.00 47.28 190 ASN A O 1
ATOM 1472 N N . ARG A 1 191 ? 15.605 -17.524 16.598 1.00 53.44 191 ARG A N 1
ATOM 1473 C CA . ARG A 1 191 ? 15.926 -16.147 17.013 1.00 53.44 191 ARG A CA 1
ATOM 1474 C C . ARG A 1 191 ? 15.136 -15.092 16.243 1.00 53.44 191 ARG A C 1
ATOM 1476 O O . ARG A 1 191 ? 14.659 -14.157 16.879 1.00 53.44 191 ARG A O 1
ATOM 1483 N N . LEU A 1 192 ? 14.982 -15.239 14.928 1.00 52.25 192 LEU A N 1
ATOM 1484 C CA . LEU A 1 192 ? 14.177 -14.336 14.100 1.00 52.25 192 LEU A CA 1
ATOM 1485 C C . LEU A 1 192 ? 12.695 -14.444 14.440 1.00 52.25 192 LEU A C 1
ATOM 1487 O O . LEU A 1 192 ? 12.074 -13.421 14.682 1.00 52.25 192 LEU A O 1
ATOM 1491 N N . TYR A 1 193 ? 12.170 -15.658 14.612 1.00 51.38 193 TYR A N 1
ATOM 1492 C CA . TYR A 1 193 ? 10.829 -15.891 15.147 1.00 51.38 193 TYR A CA 1
ATOM 1493 C C . TYR A 1 193 ? 10.641 -15.193 16.497 1.00 51.38 193 TYR A C 1
ATOM 1495 O O . TYR A 1 193 ? 9.685 -14.456 16.695 1.00 51.38 193 TYR A O 1
ATOM 1503 N N . THR A 1 194 ? 11.595 -15.332 17.424 1.00 53.72 194 THR A N 1
ATOM 1504 C CA . THR A 1 194 ? 11.515 -14.649 18.726 1.00 53.72 194 THR A CA 1
ATOM 1505 C C . THR A 1 194 ? 11.631 -13.126 18.589 1.00 53.72 194 THR A C 1
ATOM 1507 O O . THR A 1 194 ? 10.983 -12.407 19.344 1.00 53.72 194 THR A O 1
ATOM 1510 N N . LYS A 1 195 ? 12.435 -12.612 17.646 1.00 59.09 195 LYS A N 1
ATOM 1511 C CA . LYS A 1 195 ? 12.575 -11.173 17.366 1.00 59.09 195 LYS A CA 1
ATOM 1512 C C . LYS A 1 195 ? 11.285 -10.622 16.767 1.00 59.09 195 LYS A C 1
ATOM 1514 O O . LYS A 1 195 ? 10.787 -9.644 17.298 1.00 59.09 195 LYS A O 1
ATOM 1519 N N . ASN A 1 196 ? 10.713 -11.278 15.760 1.00 53.75 196 ASN A N 1
ATOM 1520 C CA . ASN A 1 196 ? 9.470 -10.895 15.086 1.00 53.75 196 ASN A CA 1
ATOM 1521 C C . ASN A 1 196 ? 8.253 -11.050 16.000 1.00 53.75 196 ASN A C 1
ATOM 1523 O O . ASN A 1 196 ? 7.401 -10.169 16.052 1.00 53.75 196 ASN A O 1
ATOM 1527 N N . LYS A 1 197 ? 8.226 -12.088 16.838 1.00 54.50 197 LYS A N 1
ATOM 1528 C CA . LYS A 1 197 ? 7.236 -12.233 17.905 1.00 54.50 197 LYS A CA 1
ATOM 1529 C C . LYS A 1 197 ? 7.366 -11.138 18.956 1.00 54.50 197 LYS A C 1
ATOM 1531 O O . LYS A 1 197 ? 6.367 -10.526 19.292 1.00 54.50 197 LYS A O 1
ATOM 1536 N N . LYS A 1 198 ? 8.576 -10.829 19.439 1.00 57.19 198 LYS A N 1
ATOM 1537 C CA . LYS A 1 198 ? 8.803 -9.688 20.346 1.00 57.19 198 LYS A CA 1
ATOM 1538 C C . LYS A 1 198 ? 8.500 -8.350 19.682 1.00 57.19 198 LYS A C 1
ATOM 1540 O O . LYS A 1 198 ? 8.083 -7.435 20.368 1.00 57.19 198 LYS A O 1
ATOM 1545 N N . ARG A 1 199 ? 8.705 -8.238 18.372 1.00 56.31 199 ARG A N 1
ATOM 1546 C CA . ARG A 1 199 ? 8.411 -7.070 17.537 1.00 56.31 199 ARG A CA 1
ATOM 1547 C C . ARG A 1 199 ? 6.900 -6.840 17.478 1.00 56.31 199 ARG A C 1
ATOM 1549 O O . ARG A 1 199 ? 6.435 -5.780 17.877 1.00 56.31 199 ARG A O 1
ATOM 1556 N N . LYS A 1 200 ? 6.147 -7.887 17.137 1.00 50.50 200 LYS A N 1
ATOM 1557 C CA . LYS A 1 200 ? 4.681 -7.940 17.192 1.00 50.50 200 LYS A CA 1
ATOM 1558 C C . LYS A 1 200 ? 4.158 -7.684 18.609 1.00 50.50 200 LYS A C 1
ATOM 1560 O O . LYS A 1 200 ? 3.284 -6.853 18.795 1.00 50.50 200 LYS A O 1
ATOM 1565 N N . GLU A 1 201 ? 4.733 -8.328 19.625 1.00 52.28 201 GLU A N 1
ATOM 1566 C CA . GLU A 1 201 ? 4.345 -8.152 21.029 1.00 52.28 201 GLU A CA 1
ATOM 1567 C C . GLU A 1 201 ? 4.676 -6.754 21.556 1.00 52.28 201 GLU A C 1
ATOM 1569 O O . GLU A 1 201 ? 3.843 -6.199 22.249 1.00 52.28 201 GLU A O 1
ATOM 1574 N N . SER A 1 2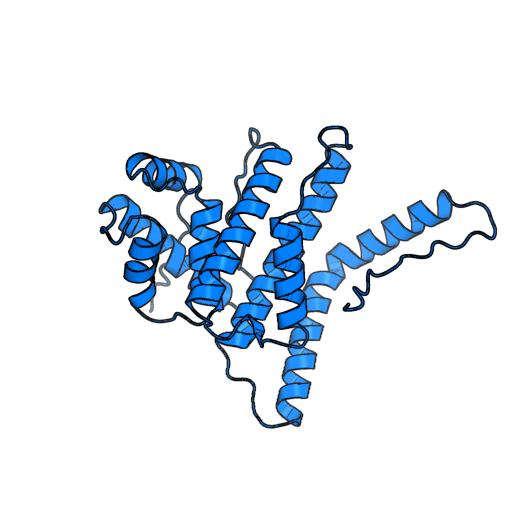02 ? 5.832 -6.166 21.240 1.00 50.31 202 SER A N 1
ATOM 1575 C CA . SER A 1 202 ? 6.230 -4.821 21.683 1.00 50.31 202 SER A CA 1
ATOM 1576 C C . SER A 1 202 ? 5.284 -3.771 21.119 1.00 50.31 202 SER A C 1
ATOM 1578 O O . SER A 1 202 ? 4.759 -2.968 21.884 1.00 50.31 202 SER A O 1
ATOM 1580 N N . VAL A 1 203 ? 5.012 -3.841 19.814 1.00 47.69 203 VAL A N 1
ATOM 1581 C CA . VAL A 1 203 ? 4.082 -2.944 19.115 1.00 47.69 203 VAL A CA 1
ATOM 1582 C C . VAL A 1 203 ? 2.651 -3.129 19.636 1.00 47.69 203 VAL A C 1
ATOM 1584 O O . VAL A 1 203 ? 1.962 -2.158 19.923 1.00 47.69 203 VAL A O 1
ATOM 1587 N N . MET A 1 204 ? 2.229 -4.370 19.897 1.00 49.16 204 MET A N 1
ATOM 1588 C CA . MET A 1 204 ? 0.914 -4.648 20.480 1.00 49.16 204 MET A CA 1
ATOM 1589 C C . MET A 1 204 ? 0.812 -4.407 22.002 1.00 49.16 204 MET A C 1
ATOM 1591 O O . MET A 1 204 ? -0.300 -4.402 22.535 1.00 49.16 204 MET A O 1
ATOM 1595 N N . SER A 1 205 ? 1.912 -4.275 22.752 1.00 50.75 205 SER A N 1
ATOM 1596 C CA . SER A 1 205 ? 1.869 -4.450 24.218 1.00 50.75 205 SER A CA 1
ATOM 1597 C C . SER A 1 205 ? 1.468 -3.230 25.028 1.00 50.75 205 SER A C 1
ATOM 1599 O O . SER A 1 205 ? 0.916 -3.428 26.110 1.00 50.75 205 SER A O 1
ATOM 1601 N N . GLU A 1 206 ? 1.725 -2.009 24.569 1.00 44.12 206 GLU A N 1
ATOM 1602 C CA . GLU A 1 206 ? 1.488 -0.833 25.419 1.00 44.12 206 GLU A CA 1
ATOM 1603 C C . GLU A 1 206 ? 0.133 -0.183 25.156 1.00 44.12 206 GLU A C 1
ATOM 1605 O O . GLU A 1 206 ? -0.561 0.156 26.114 1.00 44.12 206 GLU A O 1
ATOM 1610 N N . ILE A 1 207 ? -0.309 -0.131 23.898 1.00 47.91 207 ILE A N 1
ATOM 1611 C CA . ILE A 1 207 ? -1.612 0.440 23.538 1.00 47.91 207 ILE A CA 1
ATOM 1612 C C . ILE A 1 207 ? -2.700 -0.651 23.556 1.00 47.91 207 ILE A C 1
ATOM 1614 O O . ILE A 1 207 ? -3.687 -0.519 24.278 1.00 47.91 207 ILE A O 1
ATOM 1618 N N . SER A 1 208 ? -2.488 -1.806 22.904 1.00 56.97 208 SER A N 1
ATOM 1619 C CA . SER A 1 208 ? -3.565 -2.807 22.762 1.00 56.97 208 SER A CA 1
ATOM 1620 C C . SER A 1 208 ? -3.849 -3.647 24.016 1.00 56.97 208 SER A C 1
ATOM 1622 O O . SER A 1 208 ? -4.973 -4.104 24.195 1.00 56.97 208 SER A O 1
ATOM 1624 N N . ARG A 1 209 ? -2.901 -3.841 24.951 1.00 49.00 209 ARG A N 1
ATOM 1625 C CA . ARG A 1 209 ? -3.189 -4.631 26.171 1.00 49.00 209 ARG A CA 1
ATOM 1626 C C . ARG A 1 209 ? -4.109 -3.903 27.142 1.00 49.00 209 ARG A C 1
ATOM 1628 O O . ARG A 1 209 ? -4.962 -4.552 27.739 1.00 49.00 209 ARG A O 1
ATOM 1635 N N . GLN A 1 210 ? -3.940 -2.596 27.337 1.00 48.84 210 GLN A N 1
ATOM 1636 C CA . GLN A 1 210 ? -4.831 -1.837 28.221 1.00 48.84 210 GLN A CA 1
ATOM 1637 C C . GLN A 1 210 ? -6.227 -1.703 27.610 1.00 48.84 210 GLN A C 1
ATOM 1639 O O . GLN A 1 210 ? -7.215 -1.868 28.325 1.00 48.84 210 GLN A O 1
ATOM 1644 N N . GLU A 1 211 ? -6.297 -1.497 26.295 1.00 57.31 211 GLU A N 1
ATOM 1645 C CA . GLU A 1 211 ? -7.543 -1.416 25.529 1.00 57.31 211 GLU A CA 1
ATOM 1646 C C . GLU A 1 211 ? -8.288 -2.762 25.522 1.00 57.31 211 GLU A C 1
ATOM 1648 O O . GLU A 1 211 ? -9.454 -2.832 25.902 1.00 57.31 211 GLU A O 1
ATOM 1653 N N . PHE A 1 212 ? -7.594 -3.868 25.230 1.00 51.56 212 PHE A N 1
ATOM 1654 C CA . PHE A 1 212 ? -8.157 -5.221 25.263 1.00 51.56 212 PHE A CA 1
ATOM 1655 C C . PHE A 1 212 ? -8.661 -5.602 26.659 1.00 51.56 212 PHE A C 1
ATOM 1657 O O . PHE A 1 212 ? -9.718 -6.215 26.800 1.00 51.56 212 PHE A O 1
ATOM 1664 N N . GLN A 1 213 ? -7.932 -5.230 27.716 1.00 52.91 213 GLN A N 1
ATOM 1665 C CA . GLN A 1 213 ? -8.380 -5.459 29.092 1.00 52.91 213 GLN A CA 1
ATOM 1666 C C . GLN A 1 213 ? -9.598 -4.600 29.446 1.00 52.91 213 GLN A C 1
ATOM 1668 O O . GLN A 1 213 ? -10.512 -5.117 30.089 1.00 52.91 213 GLN A O 1
ATOM 1673 N N . ARG A 1 214 ? -9.653 -3.339 28.989 1.00 71.75 214 ARG A N 1
ATOM 1674 C CA . ARG A 1 214 ? -10.837 -2.474 29.129 1.00 71.75 214 ARG A CA 1
ATOM 1675 C C . ARG A 1 214 ? -12.050 -3.061 28.404 1.00 71.75 214 ARG A C 1
ATOM 1677 O O . ARG A 1 214 ? -13.088 -3.232 29.034 1.00 71.75 214 ARG A O 1
ATOM 1684 N N . ARG A 1 215 ? -11.909 -3.448 27.133 1.00 64.19 215 ARG A N 1
ATOM 1685 C CA . ARG A 1 215 ? -12.988 -4.031 26.312 1.00 64.19 215 ARG A CA 1
ATOM 1686 C C . ARG A 1 215 ? -13.476 -5.372 26.862 1.00 64.19 215 ARG A C 1
ATOM 1688 O O . ARG A 1 215 ? -14.677 -5.595 26.978 1.00 64.19 215 ARG A O 1
ATOM 1695 N N . ARG A 1 216 ? -12.562 -6.238 27.313 1.00 67.31 216 ARG A N 1
ATOM 1696 C CA . ARG A 1 216 ? -12.916 -7.491 28.001 1.00 67.31 216 ARG A CA 1
ATOM 1697 C C . ARG A 1 216 ? -13.701 -7.232 29.287 1.00 67.31 216 ARG A C 1
ATOM 1699 O O . ARG A 1 216 ? -14.653 -7.953 29.564 1.00 67.31 216 ARG A O 1
ATOM 1706 N N . GLN A 1 217 ? -13.300 -6.238 30.077 1.00 65.94 217 GLN A N 1
ATO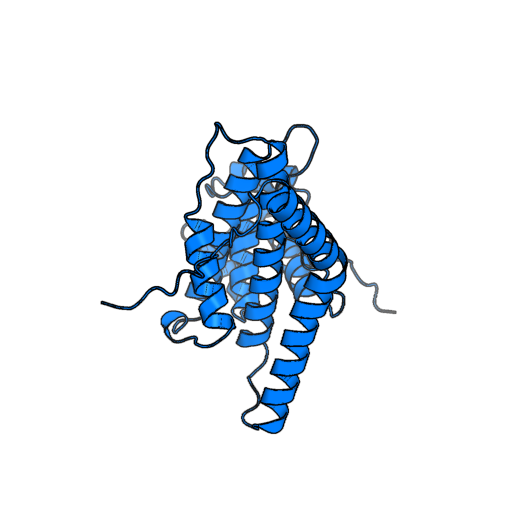M 1707 C CA . GLN A 1 217 ? -13.972 -5.899 31.332 1.00 65.94 217 GLN A CA 1
ATOM 1708 C C . GLN A 1 217 ? -15.377 -5.331 31.084 1.00 65.94 217 GLN A C 1
ATOM 1710 O O . GLN A 1 217 ? -16.323 -5.772 31.732 1.00 65.94 217 GLN A O 1
ATOM 1715 N N . ALA A 1 218 ? -15.526 -4.446 30.094 1.00 70.94 218 ALA A N 1
ATOM 1716 C CA . ALA A 1 218 ? -16.821 -3.912 29.675 1.00 70.94 218 ALA A CA 1
ATOM 1717 C C . ALA A 1 218 ? -17.775 -5.020 29.193 1.00 70.94 218 ALA A C 1
ATOM 1719 O O . ALA A 1 218 ? -18.942 -5.043 29.577 1.00 70.94 218 ALA A O 1
ATOM 1720 N N . LEU A 1 219 ? -17.266 -5.994 28.427 1.00 61.44 219 LEU A N 1
ATOM 1721 C CA . LEU A 1 219 ? -18.049 -7.150 27.985 1.00 61.44 219 LEU A CA 1
ATOM 1722 C C . LEU A 1 219 ? -18.522 -8.007 29.170 1.00 61.44 219 LEU A C 1
ATOM 1724 O O . LEU A 1 219 ? -19.682 -8.402 29.228 1.00 61.44 219 LEU A O 1
ATOM 1728 N N . VAL A 1 220 ? -17.647 -8.264 30.148 1.00 69.50 220 VAL A N 1
ATOM 1729 C CA . VAL A 1 220 ? -17.983 -9.043 31.354 1.00 69.50 220 VAL A CA 1
ATOM 1730 C C . VAL A 1 220 ? -19.053 -8.348 32.203 1.00 69.50 220 VAL A C 1
ATOM 1732 O O . VAL A 1 220 ? -19.906 -9.028 32.768 1.00 69.50 220 VAL A O 1
ATOM 1735 N N . GLU A 1 221 ? -19.049 -7.016 32.273 1.00 77.75 221 GLU A N 1
ATOM 1736 C CA . GLU A 1 221 ? -20.044 -6.231 33.023 1.00 77.75 221 GLU A CA 1
ATOM 1737 C C . GLU A 1 221 ? -21.447 -6.277 32.404 1.00 77.75 221 GLU A C 1
ATOM 1739 O O . GLU A 1 221 ? -22.441 -6.144 33.118 1.00 77.75 221 GLU A O 1
ATOM 1744 N N . GLN A 1 222 ? -21.540 -6.523 31.097 1.00 75.44 222 GLN A N 1
ATOM 1745 C CA . GLN A 1 222 ? -22.809 -6.651 30.373 1.00 75.44 222 GLN A CA 1
ATOM 1746 C C . GLN A 1 222 ? -23.344 -8.094 30.340 1.00 75.44 222 GLN A C 1
ATOM 1748 O O . GLN A 1 222 ? -24.487 -8.331 29.945 1.00 75.44 222 GLN A O 1
ATOM 1753 N N . MET A 1 223 ? -22.547 -9.078 30.768 1.00 67.31 223 MET A N 1
ATOM 1754 C CA . MET A 1 223 ? -22.921 -10.492 30.750 1.00 67.31 223 MET A CA 1
ATOM 1755 C C . MET A 1 223 ? -23.681 -10.917 32.012 1.00 67.31 223 MET A C 1
ATOM 1757 O O . MET A 1 223 ? -23.370 -10.516 33.133 1.00 67.31 223 MET A O 1
ATOM 1761 N N . GLN A 1 224 ? -24.662 -11.813 31.855 1.00 69.50 224 GLN A N 1
ATOM 1762 C CA . GLN A 1 224 ? -25.358 -12.392 33.007 1.00 69.50 224 GLN A CA 1
ATOM 1763 C C . GLN A 1 224 ? -24.427 -13.314 33.818 1.00 69.50 224 GLN A C 1
ATOM 1765 O O . GLN A 1 224 ? -23.646 -14.065 33.218 1.00 69.50 224 GLN A O 1
ATOM 1770 N N . PRO A 1 225 ? -24.531 -13.338 35.163 1.00 74.00 225 PRO A N 1
ATOM 1771 C CA . PRO A 1 225 ? -23.721 -14.215 36.004 1.00 74.00 225 PRO A CA 1
ATOM 1772 C C . PRO A 1 225 ? -23.806 -15.685 35.566 1.00 74.00 225 PRO A C 1
ATOM 1774 O O . PRO A 1 225 ? -24.894 -16.249 35.477 1.00 74.00 225 PRO A O 1
ATOM 1777 N N . GLY A 1 226 ? -22.653 -16.307 35.305 1.00 70.81 226 GLY A N 1
ATOM 1778 C CA . GLY A 1 226 ? -22.557 -17.693 34.823 1.00 70.81 226 GLY A CA 1
ATOM 1779 C C . GLY A 1 226 ? -22.495 -17.858 33.298 1.00 70.81 226 GLY A C 1
ATOM 1780 O O . GLY A 1 226 ? -22.421 -18.989 32.823 1.00 70.81 226 GLY A O 1
ATOM 1781 N N . SER A 1 227 ? -22.491 -16.762 32.534 1.00 61.88 227 SER A N 1
ATOM 1782 C CA . SER A 1 227 ? -22.345 -16.781 31.071 1.00 61.88 227 SER A CA 1
ATOM 1783 C C . SER A 1 227 ? -20.872 -16.851 30.639 1.00 61.88 227 SER A C 1
ATOM 1785 O O . SER A 1 227 ? -19.994 -16.336 31.329 1.00 61.88 227 SER A O 1
ATOM 1787 N N . ALA A 1 228 ? -20.597 -17.443 29.472 1.00 55.50 228 ALA A N 1
ATOM 1788 C CA . ALA A 1 228 ? -19.273 -17.470 28.845 1.00 55.50 228 ALA A CA 1
ATOM 1789 C C . ALA A 1 228 ? -19.358 -16.952 27.402 1.00 55.50 228 ALA A C 1
ATOM 1791 O O . ALA A 1 228 ? -20.235 -17.371 26.649 1.00 55.50 228 ALA A O 1
ATOM 1792 N N . ALA A 1 229 ? -18.446 -16.055 27.019 1.00 47.56 229 ALA A N 1
ATOM 1793 C CA . ALA A 1 229 ? -18.316 -15.572 25.649 1.00 47.56 229 ALA A CA 1
ATOM 1794 C C . ALA A 1 229 ? -17.330 -16.480 24.905 1.00 47.56 229 ALA A C 1
ATOM 1796 O O . ALA A 1 229 ? -16.159 -16.576 25.277 1.00 47.56 229 ALA A O 1
ATOM 1797 N N . LEU A 1 230 ? -17.814 -17.183 23.882 1.00 42.09 230 LEU A N 1
ATOM 1798 C CA . LEU A 1 230 ? -16.988 -18.009 23.006 1.00 42.09 230 LEU A CA 1
ATOM 1799 C C . LEU A 1 230 ? -16.652 -17.196 21.758 1.00 42.09 230 LEU A C 1
ATOM 1801 O O . LEU A 1 230 ? -17.492 -17.024 20.880 1.00 42.09 230 LEU A O 1
ATOM 1805 N N . ILE A 1 231 ? -15.421 -16.691 21.692 1.00 50.53 231 ILE A N 1
ATOM 1806 C CA . ILE A 1 231 ? -14.887 -16.072 20.479 1.00 50.53 231 ILE A CA 1
ATOM 1807 C C . ILE A 1 231 ? -14.415 -17.210 19.578 1.00 50.53 231 ILE A C 1
ATOM 1809 O O . ILE A 1 231 ? -13.411 -17.868 19.857 1.00 50.53 231 ILE A O 1
ATOM 1813 N N . PHE A 1 232 ? -15.164 -17.477 18.513 1.00 30.83 232 PHE A N 1
ATOM 1814 C CA . PHE A 1 232 ? -14.732 -18.419 17.491 1.00 30.83 232 PHE A CA 1
ATOM 1815 C C . PHE A 1 232 ? -13.696 -17.726 16.603 1.00 30.83 232 PHE A C 1
ATOM 1817 O O . PHE A 1 232 ? -14.055 -16.962 15.712 1.00 30.83 232 PHE A O 1
ATOM 1824 N N . CYS A 1 233 ? -12.407 -18.006 16.820 1.00 31.02 233 CYS A N 1
ATOM 1825 C CA . CYS A 1 233 ? -11.414 -17.779 15.771 1.00 31.02 233 CYS A CA 1
ATOM 1826 C C . CYS A 1 233 ? -11.844 -18.601 14.554 1.00 31.02 233 CYS A C 1
ATOM 1828 O O . CYS A 1 233 ? -11.929 -19.831 14.633 1.00 31.02 233 CYS A O 1
ATOM 1830 N N . CYS A 1 234 ? -12.154 -17.921 13.452 1.00 29.14 234 CYS A N 1
ATOM 1831 C CA . CYS A 1 234 ? -12.599 -18.561 12.226 1.00 29.14 234 CYS A CA 1
ATOM 1832 C C . CYS A 1 234 ? -11.440 -19.388 11.650 1.00 29.14 234 CYS A C 1
ATOM 1834 O O . CYS A 1 234 ? -10.582 -18.885 10.935 1.00 29.14 234 CYS A O 1
ATOM 1836 N N . THR A 1 235 ? -11.387 -20.674 11.990 1.00 38.88 235 THR A N 1
ATOM 1837 C CA . THR A 1 235 ? -10.523 -21.643 11.316 1.00 38.88 235 THR A CA 1
ATOM 1838 C C . THR A 1 235 ? -11.259 -22.083 10.059 1.00 38.88 235 THR A C 1
ATOM 1840 O O . THR A 1 235 ? -12.106 -22.979 10.099 1.00 38.88 235 THR A O 1
ATOM 1843 N N . ARG A 1 236 ? -11.001 -21.419 8.924 1.00 34.50 236 ARG A N 1
ATOM 1844 C CA . ARG A 1 236 ? -11.533 -21.896 7.641 1.00 34.50 236 ARG A CA 1
ATOM 1845 C C . ARG A 1 236 ? -10.948 -23.278 7.359 1.00 34.50 236 ARG A C 1
ATOM 1847 O O . ARG A 1 236 ? -9.763 -23.444 7.098 1.00 34.50 236 ARG A O 1
ATOM 1854 N N . SER A 1 237 ? -11.819 -24.272 7.470 1.00 33.59 237 SER A N 1
ATOM 1855 C CA . SER A 1 237 ? -11.558 -25.659 7.119 1.00 33.59 237 SER A CA 1
ATOM 1856 C C . SER A 1 237 ? -11.753 -25.805 5.611 1.00 33.59 237 SER A C 1
ATOM 1858 O O . SER A 1 237 ? -12.829 -25.492 5.107 1.00 33.59 237 SER A O 1
ATOM 1860 N N . ASN A 1 238 ? -10.711 -26.244 4.905 1.00 36.19 238 ASN A N 1
ATOM 1861 C CA . ASN A 1 238 ? -10.752 -26.545 3.474 1.00 36.19 238 ASN A CA 1
ATOM 1862 C C . ASN A 1 238 ? -11.843 -27.577 3.139 1.00 36.19 238 ASN A C 1
ATOM 1864 O O . ASN A 1 238 ? -11.868 -28.659 3.732 1.00 36.19 238 ASN A O 1
ATOM 1868 N N . THR A 1 239 ? -12.638 -27.280 2.111 1.00 41.59 239 THR A N 1
ATOM 1869 C CA . THR A 1 239 ? -13.283 -28.264 1.225 1.00 41.59 239 THR A CA 1
ATOM 1870 C C . THR A 1 239 ? -13.125 -27.811 -0.209 1.00 41.59 239 THR A C 1
ATOM 1872 O O . THR A 1 239 ? -13.422 -26.619 -0.448 1.00 41.59 239 THR A O 1
#

pLDDT: mean 80.07, std 19.11, range [29.14, 98.69]

Foldseek 3Di:
DDPPPQLDQDDQVQLQVQCVVLPQPAHPLLLLLQLLLQLLQAPPDPVSQQVSCVVGPVSDHGDPSNVVNSVSSNVNQNVCLPDPVNNHARPFDDDPPAALQSRLLSLLSSLVSSLVNNCVSDVVLVVDDDPLNVLNVVSVVSNVDDDDPPDDRVVSNVVSVVVRLSNSLSSSVSSCPNNPDQDPDPVVNVVVVVVSVVVVCVSCPPPPVVVVVVVVVVVVVPDDPPDDDDDDPPPPDDD

Radius of gyration: 19.76 Å; chains: 1; bounding box: 55×46×57 Å